Protein AF-A0A960ST68-F1 (afdb_monomer)

Mean predicted aligned error: 5.62 Å

Nearest PDB structures (foldseek):
  6mvf-assembly2_E  TM=5.826E-01  e=2.169E-02  Faecalibacterium prausnitzii L2-6
  8uwq-assembly1_A  TM=5.273E-01  e=1.172E-02  Bacteroides thetaiotaomicron VPI-5482
  6fv3-assembly2_C  TM=5.370E-01  e=1.144E-01  Mycolicibacterium smegmatis MC2 155
  6fv3-assembly2_D  TM=4.236E-01  e=5.136E-02  Mycolicibacterium smegmatis MC2 155
  3l23-assembly1_A  TM=4.358E-01  e=8.405E-02  Parabacteroides distasonis ATCC 8503

Structure (mmCIF, N/CA/C/O backbone):
data_AF-A0A960ST68-F1
#
_entry.id   AF-A0A960ST68-F1
#
loop_
_atom_site.group_PDB
_atom_site.id
_atom_site.type_symbol
_atom_site.label_atom_id
_atom_site.label_alt_id
_atom_site.label_comp_id
_atom_site.label_asym_id
_atom_site.label_entity_id
_atom_site.label_seq_id
_atom_site.pdbx_PDB_ins_code
_atom_site.Cartn_x
_atom_site.Cartn_y
_atom_site.Cartn_z
_atom_site.occupancy
_atom_site.B_iso_or_equiv
_atom_site.auth_seq_id
_atom_site.auth_comp_id
_atom_site.auth_asym_id
_atom_site.auth_atom_id
_atom_site.pdbx_PDB_model_num
ATOM 1 N N . MET A 1 1 ? -12.499 -8.554 -9.306 1.00 77.25 1 MET A N 1
ATOM 2 C CA . MET A 1 1 ? -11.168 -8.596 -8.672 1.00 77.25 1 MET A CA 1
ATOM 3 C C . MET A 1 1 ? -11.254 -8.714 -7.150 1.00 77.25 1 MET A C 1
ATOM 5 O O . MET A 1 1 ? -10.975 -9.797 -6.669 1.00 77.25 1 MET A O 1
ATOM 9 N N . ILE A 1 2 ? -11.708 -7.697 -6.405 1.00 86.88 2 ILE A N 1
ATOM 10 C CA . ILE A 1 2 ? -11.734 -7.704 -4.919 1.00 86.88 2 ILE A CA 1
ATOM 11 C C . ILE A 1 2 ? -12.332 -8.988 -4.317 1.00 86.88 2 ILE A C 1
ATOM 13 O O . ILE A 1 2 ? -11.728 -9.600 -3.443 1.00 86.88 2 ILE A O 1
ATOM 17 N N . GLU A 1 3 ? -13.487 -9.442 -4.815 1.00 89.31 3 GLU A N 1
ATOM 18 C CA . GLU A 1 3 ? -14.136 -10.677 -4.340 1.00 89.31 3 GLU A CA 1
ATOM 19 C C . GLU A 1 3 ? -13.355 -11.953 -4.678 1.00 89.31 3 GLU A C 1
ATOM 21 O O . GLU A 1 3 ? -13.483 -12.960 -3.988 1.00 89.31 3 GLU A O 1
ATOM 26 N N . ALA A 1 4 ? -12.586 -11.940 -5.765 1.00 85.69 4 ALA A N 1
ATOM 27 C CA . ALA A 1 4 ? -11.746 -13.063 -6.151 1.00 85.69 4 ALA A CA 1
ATOM 28 C C . ALA A 1 4 ? -10.468 -13.103 -5.302 1.00 85.69 4 ALA A C 1
ATOM 30 O O . ALA A 1 4 ? -10.155 -14.166 -4.783 1.00 85.69 4 ALA A O 1
ATOM 31 N N . CYS A 1 5 ? -9.840 -11.950 -5.034 1.00 86.25 5 CYS A N 1
ATOM 32 C CA . CYS A 1 5 ? -8.793 -11.828 -4.014 1.00 86.25 5 CYS A CA 1
ATOM 33 C C . CYS A 1 5 ? -9.300 -12.331 -2.659 1.00 86.25 5 CYS A C 1
ATOM 35 O O . CYS A 1 5 ? -8.642 -13.130 -2.005 1.00 86.25 5 CYS A O 1
ATOM 37 N N . ASP A 1 6 ? -10.524 -11.956 -2.275 1.00 88.94 6 ASP A N 1
ATOM 38 C CA . ASP A 1 6 ? -11.121 -12.436 -1.033 1.00 88.94 6 ASP A CA 1
ATOM 39 C C . ASP A 1 6 ? -11.226 -13.964 -1.013 1.00 88.94 6 ASP A C 1
ATOM 41 O O . ASP A 1 6 ? -10.806 -14.569 -0.036 1.00 88.94 6 ASP A O 1
ATOM 45 N N . ARG A 1 7 ? -11.708 -14.599 -2.095 1.00 86.25 7 ARG A N 1
ATOM 46 C CA . ARG A 1 7 ? -11.742 -16.070 -2.255 1.00 86.25 7 ARG A CA 1
ATOM 47 C C . ARG A 1 7 ? -10.354 -16.727 -2.338 1.00 86.25 7 ARG A C 1
ATOM 49 O O . ARG A 1 7 ? -10.240 -17.923 -2.092 1.00 86.25 7 ARG A O 1
ATOM 56 N N . ALA A 1 8 ? -9.311 -15.977 -2.670 1.00 82.44 8 ALA A N 1
ATOM 57 C CA . ALA A 1 8 ? -7.929 -16.450 -2.624 1.00 82.44 8 ALA A CA 1
ATOM 58 C C . ALA A 1 8 ? -7.292 -16.266 -1.232 1.00 82.44 8 ALA A C 1
ATOM 60 O O . ALA A 1 8 ? -6.236 -16.818 -0.958 1.00 82.44 8 ALA A O 1
ATOM 61 N N . GLY A 1 9 ? -7.949 -15.544 -0.313 1.00 84.06 9 GLY A N 1
ATOM 62 C CA . GLY A 1 9 ? -7.356 -15.185 0.978 1.00 84.06 9 GLY A CA 1
ATOM 63 C C . GLY A 1 9 ? -6.442 -13.955 0.914 1.00 84.06 9 GLY A C 1
ATOM 64 O O . GLY A 1 9 ? -5.732 -13.681 1.880 1.00 84.06 9 GLY A O 1
ATOM 65 N N . ALA A 1 10 ? -6.511 -13.186 -0.172 1.00 86.44 10 ALA A N 1
ATOM 66 C CA . ALA A 1 10 ? -5.717 -11.992 -0.410 1.00 86.44 10 ALA A CA 1
ATOM 67 C C . ALA A 1 10 ? -6.423 -10.705 0.050 1.00 86.44 10 ALA A C 1
ATOM 69 O O . ALA A 1 10 ? -7.627 -10.487 -0.159 1.00 86.44 10 ALA A O 1
ATOM 70 N N . VAL A 1 11 ? -5.631 -9.818 0.652 1.00 90.69 11 VAL A N 1
ATOM 71 C CA . VAL A 1 11 ? -6.035 -8.469 1.062 1.00 90.69 11 VAL A CA 1
ATOM 72 C C . VAL A 1 11 ? -5.664 -7.483 -0.040 1.00 90.69 11 VAL A C 1
ATOM 74 O O . VAL A 1 11 ? -4.567 -7.540 -0.586 1.00 90.69 11 VAL A O 1
ATOM 77 N N . VAL A 1 12 ? -6.571 -6.560 -0.345 1.00 91.94 12 VAL A N 1
ATOM 78 C CA . VAL A 1 12 ? -6.395 -5.519 -1.357 1.00 91.94 12 VAL A CA 1
ATOM 79 C C . VAL A 1 12 ? -6.076 -4.193 -0.673 1.00 91.94 12 VAL A C 1
ATOM 81 O O . VAL A 1 12 ? -6.851 -3.717 0.159 1.00 91.94 12 VAL A O 1
ATOM 84 N N . ILE A 1 13 ? -4.955 -3.580 -1.051 1.00 94.56 13 ILE A N 1
ATOM 85 C CA . ILE A 1 13 ? -4.709 -2.155 -0.812 1.00 94.56 13 ILE A CA 1
ATOM 86 C C . ILE A 1 13 ? -5.401 -1.409 -1.953 1.00 94.56 13 ILE A C 1
ATOM 88 O O . ILE A 1 13 ? -4.979 -1.503 -3.103 1.00 94.56 13 ILE A O 1
ATOM 92 N N . LEU A 1 14 ? -6.517 -0.747 -1.658 1.00 94.19 14 LEU A N 1
ATOM 93 C CA . LEU A 1 14 ? -7.290 -0.012 -2.656 1.00 94.19 14 LEU A CA 1
ATOM 94 C C . LEU A 1 14 ? -6.824 1.447 -2.686 1.00 94.19 14 LEU A C 1
ATOM 96 O O . LEU A 1 14 ? -7.084 2.176 -1.732 1.00 94.19 14 LEU A O 1
ATOM 100 N N . GLY A 1 15 ? -6.172 1.869 -3.769 1.00 93.44 15 GLY A N 1
ATOM 101 C CA . GLY A 1 15 ? -5.820 3.272 -4.007 1.00 93.44 15 GLY A CA 1
ATOM 102 C C . GLY A 1 15 ? -7.020 4.090 -4.490 1.00 93.44 15 GLY A C 1
ATOM 103 O O . GLY A 1 15 ? -7.739 3.659 -5.392 1.00 93.44 15 GLY A O 1
ATOM 104 N N . CYS A 1 16 ? -7.251 5.265 -3.898 1.00 93.19 16 CYS A N 1
ATOM 105 C CA . CYS A 1 16 ? -8.348 6.159 -4.286 1.00 93.19 16 CYS A CA 1
ATOM 106 C C . CYS A 1 16 ? -7.924 7.224 -5.311 1.00 93.19 16 CYS A C 1
ATOM 108 O O . CYS A 1 16 ? -8.700 7.534 -6.214 1.00 93.19 16 CYS A O 1
ATOM 110 N N . PHE A 1 17 ? -6.717 7.786 -5.186 1.00 93.19 17 PHE A N 1
ATOM 111 C CA . PHE A 1 17 ? -6.212 8.831 -6.083 1.00 93.19 17 PHE A CA 1
ATOM 112 C C . PHE A 1 17 ? -4.816 8.523 -6.623 1.00 93.19 17 PHE A C 1
ATOM 114 O O . PHE A 1 17 ? -3.938 8.036 -5.907 1.00 93.19 17 PHE A O 1
ATOM 121 N N . TYR A 1 18 ? -4.608 8.887 -7.889 1.00 92.19 18 TYR A N 1
ATOM 122 C CA . TYR A 1 18 ? -3.355 8.720 -8.617 1.00 92.19 18 TYR A CA 1
ATOM 123 C C . TYR A 1 18 ? -3.079 9.958 -9.486 1.00 92.19 18 TYR A C 1
ATOM 125 O O . TYR A 1 18 ? -4.006 10.502 -10.083 1.00 92.19 18 TYR A O 1
ATOM 133 N N . GLN A 1 19 ? -1.809 10.359 -9.614 1.00 84.56 19 GLN A N 1
ATOM 134 C CA . GLN A 1 19 ? -1.319 11.580 -10.298 1.00 84.56 19 GLN A CA 1
ATOM 135 C C . GLN A 1 19 ? -1.655 11.721 -11.800 1.00 84.56 19 GLN A C 1
ATOM 137 O O . GLN A 1 19 ? -1.215 12.655 -12.454 1.00 84.56 19 GLN A O 1
ATOM 142 N N . ARG A 1 20 ? -2.390 10.776 -12.387 1.00 83.75 20 ARG A N 1
ATOM 143 C CA . ARG A 1 20 ? -2.863 10.816 -13.788 1.00 83.75 20 ARG A CA 1
ATOM 144 C C . ARG A 1 20 ? -4.381 10.726 -13.906 1.00 83.75 20 ARG A C 1
ATOM 146 O O . ARG A 1 20 ? -4.918 10.578 -15.000 1.00 83.75 20 ARG A O 1
ATOM 153 N N . GLN A 1 21 ? -5.055 10.701 -12.765 1.00 81.06 21 GLN A N 1
ATOM 154 C CA . GLN A 1 21 ? -6.490 10.503 -12.662 1.00 81.06 21 GLN A CA 1
ATOM 155 C C . GLN A 1 21 ? -7.150 11.626 -11.871 1.00 81.06 21 GLN A C 1
ATOM 157 O O . GLN A 1 21 ? -8.345 11.844 -12.038 1.00 81.06 21 GLN A O 1
ATOM 162 N N . ASP A 1 22 ? -6.412 12.376 -11.050 1.00 85.94 22 ASP A N 1
ATOM 163 C CA . ASP A 1 22 ? -6.982 13.495 -10.304 1.00 85.94 22 ASP A CA 1
ATOM 164 C C . ASP A 1 22 ? -7.466 14.628 -11.226 1.00 85.94 22 ASP A C 1
ATOM 166 O O . ASP A 1 22 ? -8.401 15.344 -10.873 1.00 85.94 22 ASP A O 1
ATOM 170 N N . GLN A 1 23 ? -6.931 14.722 -12.447 1.00 86.62 23 GLN A N 1
ATOM 171 C CA . GLN A 1 23 ? -7.311 15.704 -13.469 1.00 86.62 23 GLN A CA 1
ATOM 172 C C . GLN A 1 23 ? -8.767 15.576 -13.941 1.00 86.62 23 GLN A C 1
ATOM 174 O O . GLN A 1 23 ? -9.329 16.525 -14.488 1.00 86.62 23 GLN A O 1
ATOM 179 N N . VAL A 1 24 ? -9.411 14.422 -13.729 1.00 84.25 24 VAL A N 1
ATOM 180 C CA . VAL A 1 24 ? -10.847 14.262 -14.025 1.00 84.25 24 VAL A CA 1
ATOM 181 C C . VAL A 1 24 ? -11.731 14.923 -12.962 1.00 84.25 24 VAL A C 1
ATOM 183 O O . VAL A 1 24 ? -12.915 15.170 -13.202 1.00 84.25 24 VAL A O 1
ATOM 186 N N . LEU A 1 25 ? -11.174 15.210 -11.781 1.00 85.06 25 LEU A N 1
ATOM 187 C CA . LEU A 1 25 ? -11.872 15.840 -10.668 1.00 85.06 25 LEU A CA 1
ATOM 188 C C . LEU A 1 25 ? -11.766 17.357 -10.798 1.00 85.06 25 LEU A C 1
ATOM 190 O O . LEU A 1 25 ? -10.687 17.916 -10.966 1.00 85.06 25 LEU A O 1
ATOM 194 N N . ARG A 1 26 ? -12.911 18.033 -10.696 1.00 89.12 26 ARG A N 1
ATOM 195 C CA . ARG A 1 26 ? -13.016 19.477 -10.945 1.00 89.12 26 ARG A CA 1
ATOM 196 C C . ARG A 1 26 ? -12.238 20.326 -9.943 1.00 89.12 26 ARG A C 1
ATOM 198 O O . ARG A 1 26 ? -11.617 21.309 -10.327 1.00 89.12 26 ARG A O 1
ATOM 205 N N . ASP A 1 27 ? -12.365 20.002 -8.664 1.00 90.44 27 ASP A N 1
ATOM 206 C CA . ASP A 1 27 ? -11.890 20.814 -7.547 1.00 90.44 27 ASP A CA 1
ATOM 207 C C . ASP A 1 27 ? -11.755 19.958 -6.278 1.00 90.44 27 ASP A C 1
ATOM 209 O O . ASP A 1 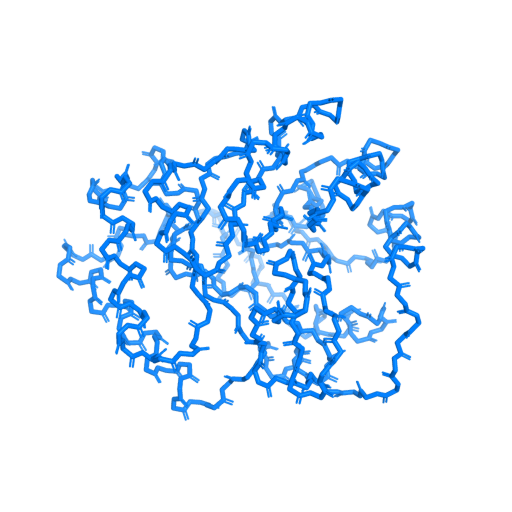27 ? -12.091 18.769 -6.254 1.00 90.44 27 ASP A O 1
ATOM 213 N N . GLU A 1 28 ? -11.289 20.566 -5.190 1.00 94.69 28 GLU A N 1
ATOM 214 C CA . GLU A 1 28 ? -11.098 19.856 -3.928 1.00 94.69 28 GLU A CA 1
ATOM 215 C C . GLU A 1 28 ? -12.408 19.352 -3.290 1.00 94.69 28 GLU A C 1
ATOM 217 O O . GLU A 1 28 ? -12.379 18.442 -2.457 1.00 94.69 28 GLU A O 1
ATOM 222 N N . ALA A 1 29 ? -13.566 19.938 -3.622 1.00 93.88 29 ALA A N 1
ATOM 223 C CA . ALA A 1 29 ? -14.849 19.426 -3.146 1.00 93.88 29 ALA A CA 1
ATOM 224 C C . ALA A 1 29 ? -15.193 18.117 -3.870 1.00 93.88 29 ALA A C 1
ATOM 226 O O . ALA A 1 29 ? -15.647 17.166 -3.231 1.00 93.88 29 ALA A O 1
ATOM 227 N N . ALA A 1 30 ? -14.894 18.031 -5.171 1.00 90.69 30 ALA A N 1
ATOM 228 C CA . ALA A 1 30 ? -14.992 16.792 -5.936 1.00 90.69 30 ALA A CA 1
ATOM 229 C C . ALA A 1 30 ? -14.039 15.707 -5.404 1.00 90.69 30 ALA A C 1
ATOM 231 O O . ALA A 1 30 ? -14.456 14.557 -5.294 1.00 90.69 30 ALA A O 1
ATOM 232 N N . VAL A 1 31 ? -12.812 16.061 -4.999 1.00 93.62 31 VAL A N 1
ATOM 233 C CA . VAL A 1 31 ? -11.866 15.131 -4.344 1.00 93.62 31 VAL A CA 1
ATOM 234 C C . VAL A 1 31 ? -12.460 14.548 -3.059 1.00 93.62 31 VAL A C 1
ATOM 236 O O . VAL A 1 31 ? -12.531 13.331 -2.899 1.00 93.62 31 VAL A O 1
ATOM 239 N N . ARG A 1 32 ? -12.959 15.396 -2.152 1.00 97.06 32 ARG A N 1
ATOM 240 C CA . ARG A 1 32 ? -13.582 14.936 -0.897 1.00 97.06 32 ARG A CA 1
ATOM 241 C C . ARG A 1 32 ? -14.802 14.052 -1.155 1.00 97.06 32 ARG A C 1
ATOM 243 O O . ARG A 1 32 ? -14.937 13.000 -0.534 1.00 97.06 32 ARG A O 1
ATOM 250 N N . ALA A 1 33 ? -15.667 14.453 -2.088 1.00 92.00 33 ALA A N 1
ATOM 251 C CA . ALA A 1 33 ? -16.851 13.682 -2.457 1.00 92.00 33 ALA A CA 1
ATOM 252 C C . ALA A 1 33 ? -16.487 12.322 -3.074 1.00 92.00 33 ALA A C 1
ATOM 254 O O . ALA A 1 33 ? -17.113 11.319 -2.739 1.00 92.00 33 ALA A O 1
ATOM 255 N N . ALA A 1 34 ? -15.462 12.268 -3.930 1.00 92.00 34 ALA A N 1
ATOM 256 C CA . ALA A 1 34 ? -14.971 11.023 -4.512 1.00 92.00 34 ALA A CA 1
ATOM 257 C C . ALA A 1 34 ? -14.487 10.054 -3.425 1.00 92.00 34 ALA A C 1
ATOM 259 O O . ALA A 1 34 ? -14.914 8.903 -3.415 1.00 92.00 34 ALA A O 1
ATOM 260 N N . LEU A 1 35 ? -13.692 10.531 -2.461 1.00 96.06 35 LEU A N 1
ATOM 261 C CA . LEU A 1 35 ? -13.229 9.705 -1.344 1.00 96.06 35 LEU A CA 1
ATOM 262 C C . LEU A 1 35 ? -14.395 9.159 -0.507 1.00 96.06 35 LEU A C 1
ATOM 264 O O . LEU A 1 35 ? -14.446 7.963 -0.226 1.00 96.06 35 LEU A O 1
ATOM 268 N N . VAL A 1 36 ? -15.352 10.016 -0.137 1.00 96.62 36 VAL A N 1
ATOM 269 C CA . VAL A 1 36 ? -16.540 9.615 0.639 1.00 96.62 36 VAL A CA 1
ATOM 270 C C . VAL A 1 36 ? -17.367 8.574 -0.117 1.00 96.62 36 VAL A C 1
ATOM 272 O O . VAL A 1 36 ? -17.755 7.560 0.463 1.00 96.62 36 VAL A O 1
ATOM 275 N N . ASN A 1 37 ? -17.581 8.766 -1.420 1.00 91.75 37 ASN A N 1
ATOM 276 C CA . ASN A 1 37 ? -18.305 7.809 -2.255 1.00 91.75 37 ASN A CA 1
ATOM 277 C C . ASN A 1 37 ? -17.565 6.469 -2.372 1.00 91.75 37 ASN A C 1
ATOM 279 O O . ASN A 1 37 ? -18.204 5.423 -2.290 1.00 91.75 37 ASN A O 1
ATOM 283 N N . THR A 1 38 ? -16.235 6.477 -2.501 1.00 95.00 38 THR A N 1
ATOM 284 C CA . THR A 1 38 ? -15.417 5.254 -2.480 1.00 95.00 38 THR A CA 1
ATOM 285 C C . THR A 1 38 ? -15.586 4.506 -1.157 1.00 95.00 38 THR A C 1
ATOM 287 O O . THR A 1 38 ? -15.807 3.296 -1.155 1.00 95.00 38 THR A O 1
ATOM 290 N N . VAL A 1 39 ? -15.549 5.214 -0.024 1.00 96.62 39 VAL A N 1
ATOM 291 C CA . VAL A 1 39 ? -15.731 4.612 1.306 1.00 96.62 39 VAL A CA 1
ATOM 292 C C . VAL A 1 39 ? -17.143 4.041 1.485 1.00 96.62 39 VAL A C 1
ATOM 294 O O . VAL A 1 39 ? -17.289 2.915 1.969 1.00 96.62 39 VAL A O 1
ATOM 297 N N . HIS A 1 40 ? -18.184 4.758 1.053 1.00 95.56 40 HIS A N 1
ATOM 298 C CA . HIS A 1 40 ? -19.552 4.235 1.059 1.00 95.56 40 HIS A CA 1
ATOM 299 C C . HIS A 1 40 ? -19.693 3.003 0.171 1.00 95.56 40 HIS A C 1
ATOM 301 O O . HIS A 1 40 ? -20.264 2.009 0.610 1.00 95.56 40 HIS A O 1
ATOM 307 N N . TRP A 1 41 ? -19.103 3.013 -1.022 1.00 95.81 41 TRP A N 1
ATOM 308 C CA . TRP A 1 41 ? -19.119 1.861 -1.915 1.00 95.81 41 TRP A CA 1
ATOM 309 C C . TRP A 1 41 ? -18.455 0.629 -1.285 1.00 95.81 41 TRP A C 1
ATOM 311 O O . TRP A 1 41 ? -19.023 -0.461 -1.349 1.00 95.81 41 TRP A O 1
ATOM 321 N N . ILE A 1 42 ? -17.307 0.782 -0.609 1.00 94.81 42 ILE A N 1
ATOM 322 C CA . ILE A 1 42 ? -16.667 -0.315 0.143 1.00 94.81 42 ILE A CA 1
ATOM 323 C C . ILE A 1 42 ? -17.650 -0.916 1.159 1.00 94.81 42 ILE A C 1
ATOM 325 O O . ILE A 1 42 ? -17.791 -2.141 1.240 1.00 94.81 42 ILE A O 1
ATOM 329 N N . HIS A 1 43 ? -18.345 -0.056 1.912 1.00 95.12 43 HIS A N 1
ATOM 330 C CA . HIS A 1 43 ? -19.317 -0.468 2.921 1.00 95.12 43 HIS A CA 1
ATOM 331 C C . HIS A 1 43 ? -20.545 -1.162 2.316 1.00 95.12 43 HIS A C 1
ATOM 333 O O . HIS A 1 43 ? -20.883 -2.273 2.722 1.00 95.12 43 HIS A O 1
ATOM 339 N N . GLU A 1 44 ? -21.190 -0.538 1.330 1.00 95.00 44 GLU A N 1
ATOM 340 C CA . GLU A 1 44 ? -22.409 -1.027 0.676 1.00 95.00 44 GLU A CA 1
ATOM 341 C C . GLU A 1 44 ? -22.191 -2.370 -0.023 1.00 95.00 44 GLU A C 1
ATOM 343 O O . GLU A 1 44 ? -23.065 -3.237 -0.017 1.00 95.00 44 GLU A O 1
ATOM 348 N N . ARG A 1 45 ? -21.001 -2.572 -0.599 1.00 94.50 45 ARG A N 1
ATOM 349 C CA . ARG A 1 45 ? -20.607 -3.846 -1.211 1.00 94.50 45 ARG A CA 1
ATOM 350 C C . ARG A 1 45 ? -20.192 -4.903 -0.190 1.00 94.50 45 ARG A C 1
ATOM 352 O O . ARG A 1 45 ? -20.044 -6.067 -0.557 1.00 94.50 45 ARG A O 1
ATOM 359 N N . GLY A 1 46 ? -20.023 -4.524 1.077 1.00 94.12 46 GLY A N 1
ATOM 360 C CA . GLY A 1 46 ? -19.663 -5.428 2.164 1.00 94.12 46 GLY A CA 1
ATOM 361 C C . GLY A 1 46 ? -18.250 -5.999 2.041 1.00 94.12 46 GLY A C 1
ATOM 362 O O . GLY A 1 46 ? -17.999 -7.104 2.531 1.00 94.12 46 GLY A O 1
ATOM 363 N N . PHE A 1 47 ? -17.331 -5.289 1.379 1.00 94.25 47 PHE A N 1
ATOM 364 C CA . PHE A 1 47 ? -15.958 -5.762 1.227 1.00 94.25 47 PHE A CA 1
ATOM 365 C C . PHE A 1 47 ? -15.238 -5.758 2.572 1.00 94.25 47 PHE A C 1
ATOM 367 O O . PHE A 1 47 ? -15.218 -4.760 3.289 1.00 94.25 47 PHE A O 1
ATOM 374 N N . ARG A 1 48 ? -14.639 -6.902 2.920 1.00 93.00 48 ARG A N 1
ATOM 375 C CA . ARG A 1 48 ? -13.938 -7.090 4.200 1.00 93.00 48 ARG A CA 1
ATOM 376 C C . ARG A 1 48 ? -12.445 -7.363 4.040 1.00 93.00 48 ARG A C 1
ATOM 378 O O . ARG A 1 48 ? -11.743 -7.431 5.036 1.00 93.00 48 ARG A O 1
ATOM 385 N N . ASN A 1 49 ? -11.949 -7.491 2.817 1.00 94.25 49 ASN A N 1
ATOM 386 C CA . ASN A 1 49 ? -10.542 -7.739 2.511 1.00 94.25 49 ASN A CA 1
ATOM 387 C C . ASN A 1 49 ? -9.824 -6.486 1.990 1.00 94.25 49 ASN A C 1
ATOM 389 O O . ASN A 1 49 ? -8.902 -6.613 1.195 1.00 94.25 49 ASN A O 1
ATOM 393 N N . ILE A 1 50 ? -10.255 -5.289 2.396 1.00 94.69 50 ILE A N 1
ATOM 394 C CA . ILE A 1 50 ? -9.702 -4.018 1.914 1.00 94.69 50 ILE A CA 1
ATOM 395 C C . ILE A 1 50 ? -9.021 -3.259 3.050 1.00 94.69 50 ILE A C 1
ATOM 397 O O . ILE A 1 50 ? -9.558 -3.160 4.154 1.00 94.69 50 ILE A O 1
ATOM 401 N N . VAL A 1 51 ? -7.877 -2.660 2.729 1.00 96.81 51 VAL A N 1
ATOM 402 C CA . VAL A 1 51 ? -7.353 -1.466 3.401 1.00 96.81 51 VAL A CA 1
ATOM 403 C C . VAL A 1 51 ? -7.278 -0.333 2.373 1.00 96.81 51 VAL A C 1
ATOM 405 O O . VAL A 1 51 ? -7.052 -0.589 1.191 1.00 96.81 51 VAL A O 1
ATOM 408 N N . LEU A 1 52 ? -7.525 0.907 2.791 1.00 97.88 52 LEU A N 1
ATOM 409 C CA . LEU A 1 52 ? -7.637 2.050 1.883 1.00 97.88 52 LEU A CA 1
ATOM 410 C C . LEU A 1 52 ? -6.339 2.860 1.858 1.00 97.88 52 LEU A C 1
ATOM 412 O O . LEU A 1 52 ? -5.843 3.281 2.903 1.00 97.88 52 LEU A O 1
ATOM 416 N N . GLU A 1 53 ? -5.841 3.136 0.660 1.00 98.19 53 GLU A N 1
ATOM 417 C CA . GLU A 1 53 ? -4.836 4.159 0.400 1.00 98.19 53 GLU A CA 1
ATOM 418 C C . GLU A 1 53 ? -5.522 5.388 -0.212 1.00 98.19 53 GLU A C 1
ATOM 420 O O . GLU A 1 53 ? -6.182 5.300 -1.246 1.00 98.19 53 GLU A O 1
ATOM 425 N N . VAL A 1 54 ? -5.381 6.551 0.426 1.00 97.88 54 VAL A N 1
ATOM 426 C CA . VAL A 1 54 ? -5.986 7.800 -0.052 1.00 97.88 54 VAL A CA 1
ATOM 427 C C . VAL A 1 54 ? -5.336 8.231 -1.363 1.00 97.88 54 VAL A C 1
ATOM 429 O O . VAL A 1 54 ? -6.023 8.331 -2.374 1.00 97.88 54 VAL A O 1
ATOM 432 N N . SER A 1 55 ? -4.027 8.481 -1.361 1.00 96.94 55 SER A N 1
ATOM 433 C CA . SER A 1 55 ? -3.285 8.865 -2.564 1.00 96.94 55 SER A CA 1
ATOM 434 C C . SER A 1 55 ? -1.995 8.065 -2.664 1.00 96.94 55 SER A C 1
ATOM 436 O O . SER A 1 55 ? -1.231 8.002 -1.696 1.00 96.94 55 SER A O 1
ATOM 438 N N . ASN A 1 56 ? -1.745 7.504 -3.844 1.00 96.56 56 ASN A N 1
ATOM 439 C CA . ASN A 1 56 ? -0.454 6.915 -4.165 1.00 96.56 56 ASN A CA 1
ATOM 440 C C . ASN A 1 56 ? 0.579 8.023 -4.397 1.00 96.56 56 ASN A C 1
ATOM 442 O O . ASN A 1 56 ? 0.365 8.868 -5.269 1.00 96.56 56 ASN A O 1
ATOM 446 N N . GLU A 1 57 ? 1.688 7.998 -3.658 1.00 96.62 57 GLU A N 1
ATOM 447 C CA . GLU A 1 57 ? 2.779 8.978 -3.729 1.00 96.62 57 GLU A CA 1
ATOM 448 C C . GLU A 1 57 ? 2.264 10.425 -3.740 1.00 96.62 57 GLU A C 1
ATOM 450 O O . GLU A 1 57 ? 2.445 11.159 -4.710 1.00 96.62 57 GLU A O 1
ATOM 455 N N . TYR A 1 58 ? 1.574 10.835 -2.673 1.00 96.81 58 TYR A N 1
ATOM 456 C CA . TYR A 1 58 ? 0.810 12.090 -2.651 1.00 96.81 58 TYR A CA 1
ATOM 457 C C . TYR A 1 58 ? 1.624 13.336 -3.049 1.00 96.81 58 TYR A C 1
ATOM 459 O O . TYR A 1 58 ? 1.076 14.280 -3.611 1.00 96.81 58 TYR A O 1
ATOM 467 N N . ASP A 1 59 ? 2.929 13.357 -2.767 1.00 94.88 59 ASP A N 1
ATOM 468 C CA . ASP A 1 59 ? 3.853 14.449 -3.074 1.00 94.88 59 ASP A CA 1
ATOM 469 C C . ASP A 1 59 ? 4.435 14.393 -4.501 1.00 94.88 59 ASP A C 1
ATOM 471 O O . ASP A 1 59 ? 5.274 15.223 -4.867 1.00 94.88 59 ASP A O 1
ATOM 475 N N . HIS A 1 60 ? 3.962 13.466 -5.341 1.00 95.81 60 HIS A N 1
ATOM 476 C CA . HIS A 1 60 ? 4.360 13.347 -6.739 1.00 95.81 60 HIS A CA 1
ATOM 477 C C . HIS A 1 60 ? 3.963 14.593 -7.554 1.00 95.81 60 HIS A C 1
ATOM 479 O O . HIS A 1 60 ? 2.865 15.144 -7.446 1.00 95.81 60 HIS A O 1
ATOM 485 N N . GLY A 1 61 ? 4.868 15.039 -8.430 1.00 94.12 61 GLY A N 1
ATOM 486 C CA . GLY A 1 61 ? 4.722 16.292 -9.179 1.00 94.12 61 GLY A CA 1
ATOM 487 C C . GLY A 1 61 ? 3.586 16.325 -10.207 1.00 94.12 61 GLY A C 1
ATOM 488 O O . GLY A 1 61 ? 3.248 17.411 -10.664 1.00 94.12 61 GLY A O 1
ATOM 489 N N . GLY A 1 62 ? 3.016 15.170 -10.552 1.00 92.31 62 GLY A N 1
ATOM 490 C CA . GLY A 1 62 ? 1.962 15.050 -11.564 1.00 92.31 62 GLY A CA 1
ATOM 491 C C . GLY A 1 62 ? 0.528 15.236 -11.067 1.00 92.31 62 GLY A C 1
ATOM 492 O O . GLY A 1 62 ? -0.358 15.348 -11.899 1.00 92.31 62 GLY A O 1
ATOM 493 N N . PHE A 1 63 ? 0.290 15.310 -9.752 1.00 94.38 63 PHE A N 1
ATOM 494 C CA . PHE A 1 63 ? -1.016 15.742 -9.244 1.00 94.38 63 PHE A CA 1
ATOM 495 C C . PHE A 1 63 ? -1.256 17.223 -9.591 1.00 94.38 63 PHE A C 1
ATOM 497 O O . PHE A 1 63 ? -0.404 18.076 -9.302 1.00 94.38 63 PHE A O 1
ATOM 504 N N . ASP A 1 64 ? -2.435 17.532 -10.130 1.00 92.62 64 ASP A N 1
ATOM 505 C CA . ASP A 1 64 ? -2.887 18.895 -10.436 1.00 92.62 64 ASP A CA 1
ATOM 506 C C . ASP A 1 64 ? -3.447 19.577 -9.180 1.00 92.62 64 ASP A C 1
ATOM 508 O O . ASP A 1 64 ? -3.222 20.769 -8.935 1.00 92.62 64 ASP A O 1
ATOM 512 N N . HIS A 1 65 ? -4.145 18.814 -8.332 1.00 92.88 65 HIS A N 1
ATOM 513 C CA . HIS A 1 65 ? -4.737 19.338 -7.101 1.00 92.88 65 HIS A CA 1
ATOM 514 C C . HIS A 1 65 ? -3.663 19.571 -6.034 1.00 92.88 65 HIS A C 1
ATOM 516 O O . HIS A 1 65 ? -3.250 18.655 -5.323 1.00 92.88 65 HIS A O 1
ATOM 522 N N . ALA A 1 66 ? -3.247 20.830 -5.860 1.00 94.81 66 ALA A N 1
ATOM 523 C CA . ALA A 1 66 ? -2.233 21.224 -4.875 1.00 94.81 66 ALA A CA 1
ATOM 524 C C . ALA A 1 66 ? -2.544 20.736 -3.448 1.00 94.81 66 ALA A C 1
ATOM 526 O O . ALA A 1 66 ? -1.629 20.376 -2.711 1.00 94.81 66 ALA A O 1
ATOM 527 N N . PHE A 1 67 ? -3.826 20.675 -3.080 1.00 94.56 67 PHE A N 1
ATOM 528 C CA . PHE A 1 67 ? -4.296 20.141 -1.803 1.00 94.56 67 PHE A CA 1
ATOM 529 C C . PHE A 1 67 ? -3.832 18.697 -1.543 1.00 94.56 67 PHE A C 1
ATOM 531 O O . PHE A 1 67 ? -3.317 18.416 -0.457 1.00 94.56 67 PHE A O 1
ATOM 538 N N . LEU A 1 68 ? -3.928 17.811 -2.548 1.00 94.69 68 LEU A N 1
ATOM 539 C CA . LEU A 1 68 ? -3.490 16.410 -2.449 1.00 94.69 68 LEU A CA 1
ATOM 540 C C . LEU A 1 68 ? -1.985 16.299 -2.174 1.00 94.69 68 LEU A C 1
ATOM 542 O O . LEU A 1 68 ? -1.545 15.365 -1.514 1.00 94.69 68 LEU A O 1
ATOM 546 N N . LYS A 1 69 ? -1.196 17.291 -2.585 1.00 96.62 69 LYS A N 1
ATOM 547 C CA . LYS A 1 69 ? 0.269 17.276 -2.473 1.00 96.62 69 LYS A CA 1
ATOM 548 C C . LYS A 1 69 ? 0.810 17.705 -1.115 1.00 96.62 69 LYS A C 1
ATOM 550 O O . LYS A 1 69 ? 2.016 17.890 -0.955 1.00 96.62 69 LYS A O 1
ATOM 555 N N . THR A 1 70 ? -0.058 17.897 -0.128 1.00 97.75 70 THR A N 1
ATOM 556 C CA . THR A 1 70 ? 0.337 18.381 1.196 1.00 97.75 70 THR A CA 1
ATOM 557 C C . THR A 1 70 ? 0.037 17.358 2.279 1.00 97.75 70 THR A C 1
ATOM 559 O O . THR A 1 70 ? -0.996 16.691 2.256 1.00 97.75 70 THR A O 1
ATOM 562 N N . ALA A 1 71 ? 0.902 17.298 3.295 1.00 98.38 71 ALA A N 1
ATOM 563 C CA . ALA A 1 71 ? 0.649 16.466 4.469 1.00 98.38 71 ALA A CA 1
ATOM 564 C C . ALA A 1 71 ? -0.662 16.851 5.176 1.00 98.38 71 ALA A C 1
ATOM 566 O O . ALA A 1 71 ? -1.403 15.981 5.620 1.00 98.38 71 ALA A O 1
ATOM 567 N N . ALA A 1 72 ? -0.987 18.148 5.226 1.00 98.56 72 ALA A N 1
ATOM 568 C CA . ALA A 1 72 ? -2.235 18.633 5.809 1.00 98.56 72 ALA A CA 1
ATOM 569 C C . ALA A 1 72 ? -3.472 18.120 5.052 1.00 98.56 72 ALA A C 1
ATOM 571 O O . ALA A 1 72 ? -4.404 17.630 5.690 1.00 98.56 72 ALA A O 1
ATOM 572 N N . GLY A 1 73 ? -3.461 18.178 3.716 1.00 98.38 73 GLY A N 1
ATOM 573 C CA . GLY A 1 73 ? -4.562 17.669 2.899 1.00 98.38 73 GLY A CA 1
ATOM 574 C C . GLY A 1 73 ? -4.737 16.159 3.030 1.00 98.38 73 GLY A C 1
ATOM 575 O O . GLY A 1 73 ? -5.853 15.682 3.221 1.00 98.38 73 GLY A O 1
ATOM 576 N N . GLN A 1 74 ? -3.639 15.403 3.058 1.00 98.75 74 GLN A N 1
ATOM 577 C CA . GLN A 1 74 ? -3.707 13.962 3.303 1.00 98.75 74 GLN A CA 1
ATOM 578 C C . GLN A 1 74 ? -4.237 13.622 4.701 1.00 98.75 74 GLN A C 1
ATOM 580 O O . GLN A 1 74 ? -5.086 12.747 4.837 1.00 98.75 74 GLN A O 1
ATOM 585 N N . VAL A 1 75 ? -3.806 14.336 5.747 1.00 98.88 75 VAL A N 1
ATOM 586 C CA . VAL A 1 75 ? -4.340 14.157 7.110 1.00 98.88 75 VAL A CA 1
ATOM 587 C C . VAL A 1 75 ? -5.842 14.440 7.166 1.00 98.88 75 VAL A C 1
ATOM 589 O O . VAL A 1 75 ? -6.576 13.716 7.841 1.00 98.88 75 VAL A O 1
ATOM 592 N N . GLU A 1 76 ? -6.313 15.473 6.466 1.00 98.81 76 GLU A N 1
ATOM 593 C CA . GLU A 1 76 ? -7.741 15.780 6.364 1.00 98.81 76 GLU A CA 1
ATOM 594 C C . GLU A 1 76 ? -8.513 14.632 5.701 1.00 98.81 76 GLU A C 1
ATOM 596 O O . GLU A 1 76 ? -9.506 14.160 6.256 1.00 98.81 76 GLU A O 1
ATOM 601 N N . LEU A 1 77 ? -8.032 14.140 4.558 1.00 98.81 77 LEU A N 1
ATOM 602 C CA . LEU A 1 77 ? -8.676 13.061 3.810 1.00 98.81 77 LEU A CA 1
ATOM 603 C C . LEU A 1 77 ? -8.668 11.727 4.568 1.00 98.81 77 LEU A C 1
ATOM 605 O O . LEU A 1 77 ? -9.690 11.042 4.603 1.00 98.81 77 LEU A O 1
ATOM 609 N N . ILE A 1 78 ? -7.568 11.384 5.242 1.00 98.88 78 ILE A N 1
ATOM 610 C CA . ILE A 1 78 ? -7.491 10.201 6.113 1.00 98.88 78 ILE A CA 1
ATOM 611 C C . ILE A 1 78 ? -8.584 10.268 7.185 1.00 98.88 78 ILE A C 1
ATOM 613 O O . ILE A 1 78 ? -9.367 9.330 7.339 1.00 98.88 78 ILE A O 1
ATOM 617 N N . ARG A 1 79 ? -8.688 11.401 7.891 1.00 98.81 79 ARG A N 1
ATOM 618 C CA . ARG A 1 79 ? -9.700 11.591 8.942 1.00 98.81 79 ARG A CA 1
ATOM 619 C C . ARG A 1 79 ? -11.119 11.576 8.385 1.00 98.81 79 ARG A C 1
ATOM 621 O O . ARG A 1 79 ? -12.013 11.041 9.035 1.00 98.81 79 ARG A O 1
ATOM 628 N N . LEU A 1 80 ? -11.329 12.133 7.192 1.00 98.81 80 LEU A N 1
ATOM 629 C CA . LEU A 1 80 ? -12.618 12.097 6.507 1.00 98.81 80 LEU A CA 1
ATOM 630 C C . LEU A 1 80 ? -13.044 10.655 6.201 1.00 98.81 80 LEU A C 1
ATOM 632 O O . LEU A 1 80 ? -14.173 10.276 6.513 1.00 98.81 80 LEU A O 1
ATOM 636 N N . ALA A 1 81 ? -12.148 9.829 5.656 1.00 98.75 81 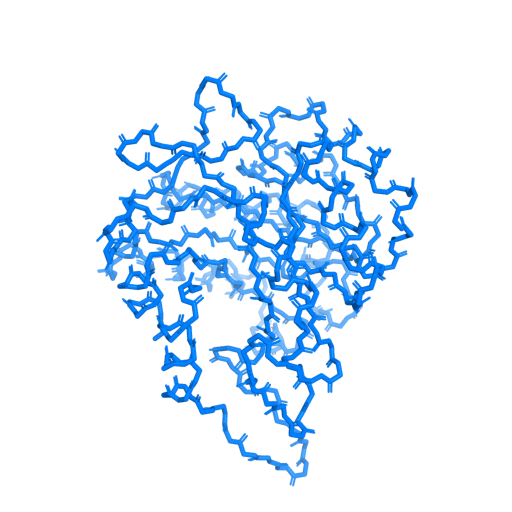ALA A N 1
ATOM 637 C CA . ALA A 1 81 ? -12.432 8.422 5.383 1.00 98.75 81 ALA A CA 1
ATOM 638 C C . ALA A 1 81 ? -12.720 7.631 6.674 1.00 98.75 81 ALA A C 1
ATOM 640 O O . ALA A 1 81 ? -13.722 6.919 6.744 1.00 98.75 81 ALA A O 1
ATOM 641 N N . GLN A 1 82 ? -11.907 7.824 7.720 1.00 98.62 82 GLN A N 1
ATOM 642 C CA . GLN A 1 82 ? -12.100 7.192 9.033 1.00 98.62 82 GLN A CA 1
ATOM 643 C C . GLN A 1 82 ? -13.440 7.575 9.683 1.00 98.62 82 GLN A C 1
ATOM 645 O O . GLN A 1 82 ? -14.107 6.728 10.273 1.00 98.62 82 GLN A O 1
ATOM 650 N N . ALA A 1 83 ? -13.852 8.842 9.571 1.00 98.69 83 ALA A N 1
ATOM 651 C CA . ALA A 1 83 ? -15.140 9.313 10.077 1.00 98.69 83 ALA A CA 1
ATOM 652 C C . ALA A 1 83 ? -16.325 8.771 9.261 1.00 98.69 83 ALA A C 1
ATOM 654 O O . ALA A 1 83 ? -17.390 8.522 9.822 1.00 98.69 83 ALA A O 1
ATOM 655 N N . THR A 1 84 ? -16.136 8.575 7.953 1.00 98.44 84 THR A N 1
ATOM 656 C CA . THR A 1 84 ? -17.170 8.059 7.043 1.00 98.44 84 THR A CA 1
ATOM 657 C C . THR A 1 84 ? -17.446 6.575 7.290 1.00 98.44 84 THR A C 1
ATOM 659 O O . THR A 1 84 ? -18.606 6.164 7.296 1.00 98.44 84 THR A O 1
ATOM 662 N N . LEU A 1 85 ? -16.405 5.770 7.540 1.00 97.75 85 LEU A N 1
ATOM 663 C CA . LEU A 1 85 ? -16.544 4.357 7.901 1.00 97.75 85 LEU A CA 1
ATOM 664 C C . LEU A 1 85 ? -15.595 3.970 9.046 1.00 97.75 85 LEU A C 1
ATOM 666 O O . LEU A 1 85 ? -14.479 3.501 8.798 1.00 97.75 85 LEU A O 1
ATOM 670 N N . PRO A 1 86 ? -16.040 4.103 10.310 1.00 96.44 86 PRO A N 1
ATOM 671 C CA . PRO A 1 86 ? -15.254 3.671 11.457 1.00 96.44 86 PRO A CA 1
ATOM 672 C C . PRO A 1 86 ? -14.879 2.188 11.364 1.00 96.44 86 PRO A C 1
ATOM 674 O O . PRO A 1 86 ? -15.738 1.322 11.199 1.00 96.44 86 PRO A O 1
ATOM 677 N N . GLY A 1 87 ? -13.586 1.894 11.500 1.00 93.75 87 GLY A N 1
ATOM 678 C CA . GLY A 1 87 ? -13.040 0.537 11.413 1.00 93.75 87 GLY A CA 1
ATOM 679 C C . GLY A 1 87 ? -12.466 0.160 10.044 1.00 93.75 87 GLY A C 1
ATOM 680 O O . GLY A 1 87 ? -11.800 -0.870 9.958 1.00 93.75 87 GLY A O 1
ATOM 681 N N . LEU A 1 88 ? -12.655 0.980 9.003 1.00 97.00 88 LEU A N 1
ATOM 682 C CA . LEU A 1 88 ? -11.845 0.888 7.787 1.00 97.00 88 LEU A CA 1
ATOM 683 C C . LEU A 1 88 ? -10.423 1.369 8.099 1.00 97.00 88 LEU A C 1
ATOM 685 O O . LEU A 1 88 ? -10.256 2.454 8.648 1.00 97.00 88 LEU A O 1
ATOM 689 N N . LEU A 1 89 ? -9.408 0.574 7.755 1.00 98.38 89 LEU A N 1
ATOM 690 C CA . LEU A 1 89 ? -8.008 0.970 7.919 1.00 98.38 89 LEU A CA 1
ATOM 691 C C . LEU A 1 89 ? -7.592 1.869 6.755 1.00 98.38 89 LEU A C 1
ATOM 693 O O . LEU A 1 89 ? -7.690 1.449 5.601 1.00 98.38 89 LEU A O 1
ATOM 697 N N . VAL A 1 90 ? -7.107 3.073 7.059 1.00 98.69 90 VAL A N 1
ATOM 698 C CA . VAL A 1 90 ? -6.780 4.101 6.064 1.00 98.69 90 VAL A CA 1
ATOM 699 C C . VAL A 1 90 ? -5.321 4.545 6.184 1.00 98.69 90 VAL A C 1
ATOM 701 O O . VAL A 1 90 ? -4.807 4.752 7.285 1.00 98.69 90 VAL A O 1
ATOM 704 N N . SER A 1 91 ? -4.649 4.729 5.050 1.00 98.56 91 SER A N 1
ATOM 705 C CA . SER A 1 91 ? -3.314 5.327 4.961 1.00 98.56 91 SER A CA 1
ATOM 706 C C . SER A 1 91 ? -3.141 6.131 3.670 1.00 98.56 91 SER A C 1
ATOM 708 O O . SER A 1 91 ? -4.081 6.294 2.899 1.00 98.56 91 SER A O 1
ATOM 710 N N . THR A 1 92 ? -1.940 6.651 3.440 1.00 98.38 92 THR A N 1
ATOM 711 C CA . THR A 1 92 ? -1.489 7.222 2.167 1.00 98.38 92 THR A CA 1
ATOM 712 C C . THR A 1 92 ? 0.013 6.974 2.040 1.00 98.38 92 THR A C 1
ATOM 714 O O . THR A 1 92 ? 0.708 6.982 3.060 1.00 98.38 92 THR A O 1
ATOM 717 N N . SER A 1 93 ? 0.522 6.774 0.826 1.00 98.12 93 SER A N 1
ATOM 718 C CA . SER A 1 93 ? 1.961 6.632 0.583 1.00 98.12 93 SER A CA 1
ATOM 719 C C . SER A 1 93 ? 2.595 7.950 0.137 1.00 98.12 93 SER A C 1
ATOM 721 O O . SER A 1 93 ? 1.963 8.783 -0.514 1.00 98.12 93 SER A O 1
ATOM 723 N N . GLY A 1 94 ? 3.864 8.140 0.497 1.00 96.38 94 GLY A N 1
ATOM 724 C CA . GLY A 1 94 ? 4.751 9.123 -0.132 1.00 96.38 94 GLY A CA 1
ATOM 725 C C . GLY A 1 94 ? 5.703 8.448 -1.123 1.00 96.38 94 GLY A C 1
ATOM 726 O O . GLY A 1 94 ? 5.699 7.227 -1.255 1.00 96.38 94 GLY A O 1
ATOM 727 N N . LEU A 1 95 ? 6.555 9.239 -1.777 1.00 95.75 95 LEU A N 1
ATOM 728 C CA . LEU A 1 95 ? 7.554 8.742 -2.737 1.00 95.75 95 LEU A CA 1
ATOM 729 C C . LEU A 1 95 ? 8.476 7.626 -2.185 1.00 95.75 95 LEU A C 1
ATOM 731 O O . LEU A 1 95 ? 8.698 7.496 -0.979 1.00 95.75 95 LEU A O 1
ATOM 735 N N . GLY A 1 96 ? 9.136 6.913 -3.108 1.00 95.75 96 GLY A N 1
ATOM 736 C CA . GLY A 1 96 ? 10.098 5.798 -2.939 1.00 95.75 96 GLY A CA 1
ATOM 737 C C . GLY A 1 96 ? 11.325 5.945 -2.020 1.00 95.75 96 GLY A C 1
ATOM 738 O O . GLY A 1 96 ? 12.308 5.226 -2.200 1.00 95.75 96 GLY A O 1
ATOM 739 N N . ASN A 1 97 ? 11.333 6.864 -1.054 1.00 96.94 97 ASN A N 1
ATOM 740 C CA . ASN A 1 97 ? 12.462 7.134 -0.157 1.00 96.94 97 ASN A CA 1
ATOM 741 C C . ASN A 1 97 ? 12.330 6.498 1.248 1.00 96.94 97 ASN A C 1
ATOM 743 O O . ASN A 1 97 ? 13.204 6.704 2.107 1.00 96.94 97 ASN A O 1
ATOM 747 N N . GLY A 1 98 ? 11.255 5.739 1.485 1.00 97.31 98 GLY A N 1
ATOM 748 C CA . GLY A 1 98 ? 11.043 4.987 2.718 1.00 97.31 98 GLY A CA 1
ATOM 749 C C . GLY A 1 98 ? 10.671 5.827 3.939 1.00 97.31 98 GLY A C 1
ATOM 750 O O . GLY A 1 98 ? 10.893 5.387 5.069 1.00 97.31 98 GLY A O 1
ATOM 751 N N . ARG A 1 99 ? 10.191 7.060 3.749 1.00 97.81 99 ARG A N 1
ATOM 752 C CA . ARG A 1 99 ? 9.808 7.975 4.835 1.00 97.81 99 ARG A CA 1
ATOM 753 C C . ARG A 1 99 ? 8.322 8.310 4.761 1.00 97.81 99 ARG A C 1
ATOM 755 O O . ARG A 1 99 ? 7.721 8.272 3.698 1.00 97.81 99 ARG A O 1
ATOM 762 N N . SER A 1 100 ? 7.774 8.708 5.904 1.00 98.00 100 SER A N 1
ATOM 763 C CA . SER A 1 100 ? 6.437 9.285 6.030 1.00 98.00 100 SER A CA 1
ATOM 764 C C . SER A 1 100 ? 6.535 10.592 6.805 1.00 98.00 100 SER A C 1
ATOM 766 O O . SER A 1 100 ? 7.299 10.679 7.774 1.00 98.00 100 SER A O 1
ATOM 768 N N . ASP A 1 101 ? 5.735 11.584 6.416 1.00 98.44 101 ASP A N 1
ATOM 769 C CA . ASP A 1 101 ? 5.502 12.766 7.243 1.00 98.44 101 ASP A CA 1
ATOM 770 C C . ASP A 1 101 ? 4.938 12.344 8.611 1.00 98.44 101 ASP A C 1
ATOM 772 O O . ASP A 1 101 ? 4.191 11.364 8.712 1.00 98.44 101 ASP A O 1
ATOM 776 N N . ALA A 1 102 ? 5.324 13.054 9.674 1.00 98.56 102 ALA A N 1
ATOM 777 C CA . ALA A 1 102 ? 4.929 12.695 11.031 1.00 98.56 102 ALA A CA 1
ATOM 778 C C . ALA A 1 102 ? 3.426 12.880 11.272 1.00 98.56 102 ALA A C 1
ATOM 780 O O . ALA A 1 102 ? 2.817 12.019 11.900 1.00 98.56 102 ALA A O 1
ATOM 781 N N . ALA A 1 103 ? 2.818 13.942 10.734 1.00 98.69 103 ALA A N 1
ATOM 782 C CA . ALA A 1 103 ? 1.390 14.194 10.896 1.00 98.69 103 ALA A CA 1
ATOM 783 C C . ALA A 1 103 ? 0.556 13.145 10.145 1.00 98.69 103 ALA A C 1
ATOM 785 O O . ALA A 1 103 ? -0.442 12.656 10.678 1.00 98.69 103 ALA A O 1
ATOM 786 N N . ILE A 1 104 ? 1.003 12.734 8.951 1.00 98.75 104 ILE A N 1
ATOM 787 C CA . ILE A 1 104 ? 0.400 11.607 8.219 1.00 98.75 104 ILE A CA 1
ATOM 788 C C . ILE A 1 104 ? 0.533 10.316 9.033 1.00 98.75 104 ILE A C 1
ATOM 790 O O . ILE A 1 104 ? -0.466 9.640 9.280 1.00 98.75 104 ILE A O 1
ATOM 794 N N . ALA A 1 105 ? 1.743 9.992 9.501 1.00 98.56 105 ALA A N 1
ATOM 795 C CA . ALA A 1 105 ? 1.994 8.774 10.269 1.00 98.56 105 ALA A CA 1
ATOM 796 C C . ALA A 1 105 ? 1.199 8.734 11.584 1.00 98.56 105 ALA A C 1
ATOM 798 O O . ALA A 1 105 ? 0.832 7.655 12.045 1.00 98.56 105 ALA A O 1
ATOM 799 N N . GLU A 1 106 ? 0.899 9.885 12.190 1.00 98.62 106 GLU A N 1
ATOM 800 C CA . GLU A 1 106 ? 0.036 10.018 13.368 1.00 98.62 106 GLU A CA 1
ATOM 801 C C . GLU A 1 106 ? -1.455 9.862 13.047 1.00 98.62 106 GLU A C 1
ATOM 803 O O . GLU A 1 106 ? -2.171 9.260 13.849 1.00 98.62 106 GLU A O 1
ATOM 808 N N . ALA A 1 107 ? -1.920 10.324 11.885 1.00 98.75 107 ALA A N 1
ATOM 809 C CA . ALA A 1 107 ? -3.323 10.233 11.479 1.00 98.75 107 ALA A CA 1
ATOM 810 C C . ALA A 1 107 ? -3.720 8.855 10.912 1.00 98.75 107 ALA A C 1
ATOM 812 O O . ALA A 1 107 ? -4.801 8.361 11.224 1.00 98.75 107 ALA A O 1
AT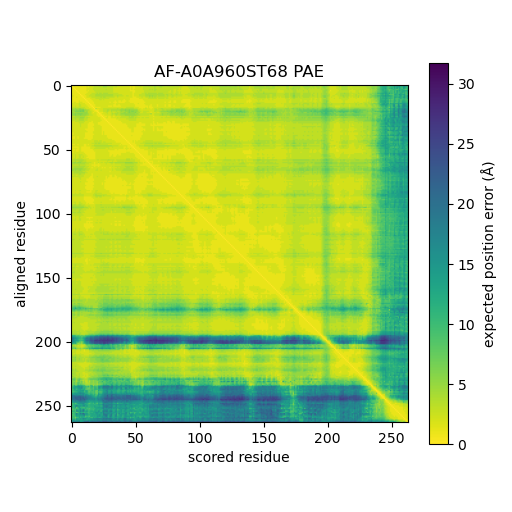OM 813 N N . ALA A 1 108 ? -2.857 8.226 10.111 1.00 98.62 108 ALA A N 1
ATOM 814 C CA . ALA A 1 108 ? -3.142 6.967 9.414 1.00 98.62 108 ALA A CA 1
ATOM 815 C C . ALA A 1 108 ? -3.295 5.764 10.362 1.00 98.62 108 ALA A C 1
ATOM 817 O O . ALA A 1 108 ? -2.676 5.725 11.421 1.00 98.62 108 ALA A O 1
ATOM 818 N N . A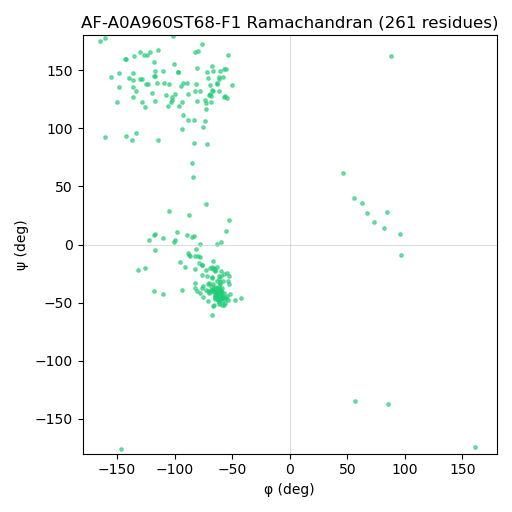SP A 1 109 ? -4.047 4.731 9.991 1.00 98.56 109 ASP A N 1
ATOM 819 C CA . ASP A 1 109 ? -4.174 3.505 10.797 1.00 98.56 109 ASP A CA 1
ATOM 820 C C . ASP A 1 109 ? -2.943 2.590 10.685 1.00 98.56 109 ASP A C 1
ATOM 822 O O . ASP A 1 109 ? -2.606 1.847 11.612 1.00 98.56 109 ASP A O 1
ATOM 826 N N . PHE A 1 110 ? -2.237 2.687 9.5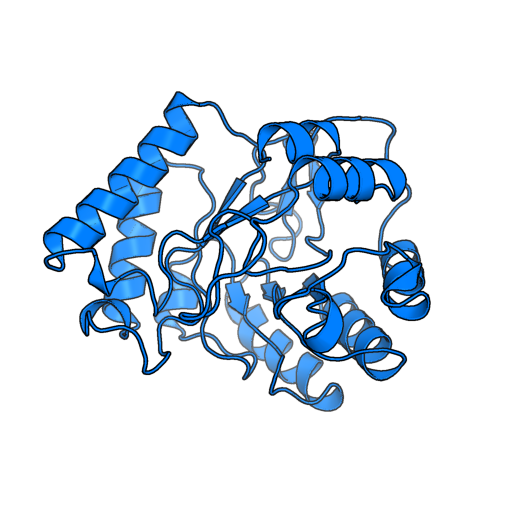61 1.00 98.62 110 PHE A N 1
ATOM 827 C CA . PHE A 1 110 ? -0.965 2.029 9.275 1.00 98.62 110 PHE A CA 1
ATOM 828 C C . PHE A 1 110 ? -0.066 2.970 8.472 1.00 98.62 110 PHE A C 1
ATOM 830 O O . PHE A 1 110 ? -0.542 3.924 7.862 1.00 98.62 110 PHE A O 1
ATOM 837 N N . ILE A 1 111 ? 1.239 2.728 8.484 1.00 98.69 111 ILE A N 1
ATOM 838 C CA . ILE A 1 111 ? 2.216 3.525 7.742 1.00 98.69 111 ILE A CA 1
ATOM 839 C C . ILE A 1 111 ? 2.490 2.827 6.416 1.00 98.69 111 ILE A C 1
ATOM 841 O O . ILE A 1 111 ? 2.972 1.694 6.415 1.00 98.69 111 ILE A O 1
ATOM 845 N N . LEU A 1 112 ? 2.198 3.516 5.316 1.00 98.44 112 LEU A N 1
ATOM 846 C CA . LEU A 1 112 ? 2.441 3.048 3.959 1.00 98.44 112 LEU A CA 1
ATOM 847 C C . LEU A 1 112 ? 3.617 3.826 3.355 1.00 98.44 112 LEU A C 1
ATOM 849 O O . LEU A 1 112 ? 3.663 5.053 3.441 1.00 98.44 112 LEU A O 1
ATOM 853 N N . ILE A 1 113 ? 4.606 3.117 2.816 1.00 98.31 113 ILE A N 1
ATOM 854 C CA . ILE A 1 113 ? 5.850 3.688 2.277 1.00 98.31 113 ILE A CA 1
ATOM 855 C C . ILE A 1 113 ? 6.292 2.927 1.032 1.00 98.31 113 ILE A C 1
ATOM 857 O O . ILE A 1 113 ? 5.945 1.766 0.872 1.00 98.31 113 ILE A O 1
ATOM 861 N N . HIS A 1 114 ? 7.132 3.535 0.200 1.00 98.25 114 HIS A N 1
ATOM 862 C CA . HIS A 1 114 ? 7.765 2.871 -0.942 1.00 98.25 114 HIS A CA 1
ATOM 863 C C . HIS A 1 114 ? 9.293 2.846 -0.774 1.00 98.25 114 HIS A C 1
ATOM 865 O O . HIS A 1 114 ? 9.878 3.769 -0.189 1.00 98.25 114 HIS A O 1
ATOM 871 N N . PHE A 1 115 ? 9.961 1.823 -1.313 1.00 98.19 115 PHE A N 1
ATOM 872 C CA . PHE A 1 115 ? 11.420 1.653 -1.240 1.00 98.19 115 PHE A CA 1
ATOM 873 C C . PHE A 1 115 ? 12.141 1.659 -2.595 1.00 98.19 115 PHE A C 1
ATOM 875 O O . PHE A 1 115 ? 13.358 1.464 -2.600 1.00 98.19 115 PHE A O 1
ATOM 882 N N . ASN A 1 116 ? 11.455 1.983 -3.699 1.00 96.75 116 ASN A N 1
ATOM 883 C CA . ASN A 1 116 ? 12.030 2.079 -5.055 1.00 96.75 116 ASN A CA 1
ATOM 884 C C . ASN A 1 116 ? 13.417 2.776 -5.087 1.00 96.75 116 ASN A C 1
ATOM 886 O O . ASN A 1 116 ? 14.383 2.276 -5.648 1.00 96.75 116 ASN A O 1
ATOM 890 N N . GLY A 1 117 ? 13.568 3.917 -4.401 1.00 97.00 117 GLY A N 1
ATOM 891 C CA . GLY A 1 117 ? 14.822 4.685 -4.330 1.00 97.00 117 GLY A CA 1
ATOM 892 C C . GLY A 1 117 ? 15.674 4.452 -3.075 1.00 97.00 117 GLY A C 1
ATOM 893 O O . GLY A 1 117 ? 16.595 5.225 -2.807 1.00 97.00 117 GLY A O 1
ATOM 894 N N . THR A 1 118 ? 15.353 3.449 -2.256 1.00 98.12 118 THR A N 1
ATOM 895 C CA . THR A 1 118 ? 16.003 3.197 -0.961 1.00 98.12 118 THR A CA 1
ATOM 896 C C . THR A 1 118 ? 16.936 1.986 -1.040 1.00 98.12 118 THR A C 1
ATOM 898 O O . THR A 1 118 ? 16.456 0.877 -1.279 1.00 98.12 118 THR A O 1
ATOM 901 N N . PRO A 1 119 ? 18.251 2.143 -0.788 1.00 98.25 119 PRO A N 1
ATOM 902 C CA . PRO A 1 119 ? 19.179 1.015 -0.735 1.00 98.25 119 PRO A CA 1
ATOM 903 C C . PRO A 1 119 ? 18.817 0.019 0.372 1.00 98.25 119 PRO A C 1
ATOM 905 O O . PRO A 1 119 ? 18.466 0.427 1.480 1.00 98.25 119 PRO A O 1
ATOM 908 N N . VAL A 1 120 ? 19.015 -1.281 0.125 1.00 98.69 120 VAL A N 1
ATOM 909 C CA . VAL A 1 120 ? 18.700 -2.355 1.093 1.00 98.69 120 VAL A CA 1
ATOM 910 C C . VAL A 1 120 ? 19.321 -2.109 2.472 1.00 98.69 120 VAL A C 1
ATOM 912 O O . VAL A 1 120 ? 18.655 -2.257 3.495 1.00 98.69 120 VAL A O 1
ATOM 915 N N . ARG A 1 121 ? 20.580 -1.653 2.515 1.00 98.50 121 ARG A N 1
ATOM 916 C CA . ARG A 1 121 ? 21.298 -1.350 3.768 1.00 98.50 121 ARG A CA 1
ATOM 917 C C . ARG A 1 121 ? 20.633 -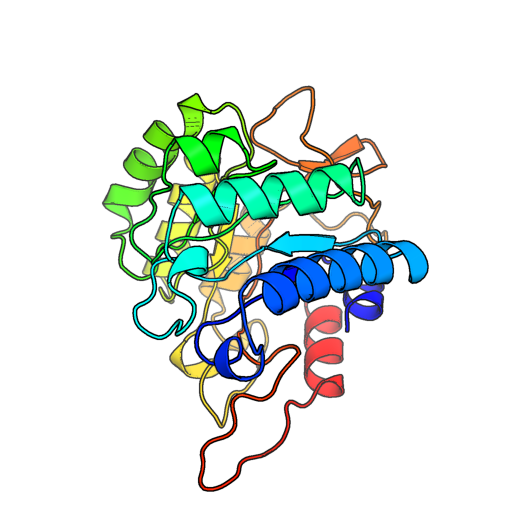0.268 4.633 1.00 98.50 121 ARG A C 1
ATOM 919 O O . ARG A 1 121 ? 20.874 -0.234 5.835 1.00 98.50 121 ARG A O 1
ATOM 926 N N . ASP A 1 122 ? 19.817 0.601 4.036 1.00 98.62 122 ASP A N 1
ATOM 927 C CA . ASP A 1 122 ? 19.183 1.732 4.717 1.00 98.62 122 ASP A CA 1
ATOM 928 C C . ASP A 1 122 ? 17.760 1.393 5.205 1.00 98.62 122 ASP A C 1
ATOM 930 O O . ASP A 1 122 ? 17.224 2.100 6.064 1.00 98.62 122 ASP A O 1
ATOM 934 N N . ILE A 1 123 ? 17.158 0.299 4.710 1.00 98.69 123 ILE A N 1
ATOM 935 C CA . ILE A 1 123 ? 15.805 -0.158 5.079 1.00 98.69 123 ILE A CA 1
ATOM 936 C C . ILE A 1 123 ? 15.640 -0.304 6.603 1.00 98.69 123 ILE A C 1
ATOM 938 O O . ILE A 1 123 ? 14.678 0.261 7.137 1.00 98.69 123 ILE A O 1
ATOM 942 N N . PRO A 1 124 ? 16.559 -0.958 7.351 1.00 98.69 124 PRO A N 1
ATOM 943 C CA . PRO A 1 124 ? 16.396 -1.104 8.798 1.00 98.69 124 PRO A CA 1
ATOM 944 C C . PRO A 1 124 ? 16.307 0.237 9.531 1.00 98.69 124 PRO A C 1
ATOM 946 O O . PRO A 1 124 ? 15.450 0.424 10.395 1.00 98.69 124 PRO A O 1
ATOM 949 N N . ALA A 1 125 ? 17.140 1.209 9.147 1.00 98.56 125 ALA A N 1
ATOM 950 C CA . ALA A 1 125 ? 17.143 2.535 9.756 1.00 98.56 125 ALA A CA 1
ATOM 951 C C . ALA A 1 125 ? 15.869 3.331 9.423 1.00 98.56 125 ALA A C 1
ATOM 953 O O . ALA A 1 125 ? 15.361 4.063 10.274 1.00 98.56 125 ALA A O 1
ATOM 954 N N . ARG A 1 126 ? 15.324 3.181 8.206 1.00 98.38 126 ARG A N 1
ATOM 955 C CA . ARG A 1 126 ? 14.037 3.785 7.820 1.00 98.38 126 ARG A CA 1
ATOM 956 C C . ARG A 1 126 ? 12.890 3.245 8.667 1.00 98.38 126 ARG A C 1
ATOM 958 O O . ARG A 1 126 ? 12.129 4.029 9.232 1.00 98.38 126 ARG A O 1
ATOM 965 N N . ILE A 1 127 ? 12.813 1.924 8.814 1.00 98.38 127 ILE A N 1
ATOM 966 C CA . ILE A 1 127 ? 11.770 1.268 9.607 1.00 98.38 127 ILE A CA 1
ATOM 967 C C . ILE A 1 127 ? 11.892 1.637 11.088 1.00 98.38 127 ILE A C 1
ATOM 969 O O . ILE A 1 127 ? 10.882 1.931 11.725 1.00 98.38 127 ILE A O 1
ATOM 973 N N . GLU A 1 128 ? 13.108 1.696 11.638 1.00 98.12 128 GLU A N 1
ATOM 974 C CA . GLU A 1 128 ? 13.322 2.041 13.047 1.00 98.12 128 GLU A CA 1
ATOM 975 C C . GLU A 1 128 ? 12.778 3.432 13.404 1.00 98.12 128 GLU A C 1
ATOM 977 O O . GLU A 1 128 ? 12.123 3.600 14.431 1.00 98.12 128 GLU A O 1
ATOM 982 N N . VAL A 1 129 ? 12.942 4.425 12.525 1.00 98.19 129 VAL A N 1
ATOM 983 C CA . VAL A 1 129 ? 12.359 5.763 12.734 1.00 98.19 129 VAL A CA 1
ATOM 984 C C . VAL A 1 129 ? 10.832 5.703 12.789 1.00 98.19 129 VAL A C 1
ATOM 986 O O . VAL A 1 129 ? 10.213 6.340 13.645 1.00 98.19 129 VAL A O 1
ATOM 989 N N . LEU A 1 130 ? 10.212 4.930 11.898 1.00 98.31 130 LEU A N 1
ATOM 990 C CA . LEU A 1 130 ? 8.757 4.804 11.803 1.00 98.31 130 LEU A CA 1
ATOM 991 C C . LEU A 1 130 ? 8.166 3.996 12.964 1.00 98.31 130 LEU A C 1
ATOM 993 O O . LEU A 1 130 ? 7.000 4.178 13.326 1.00 98.31 130 LEU A O 1
ATOM 997 N N . LYS A 1 131 ? 8.969 3.159 13.631 1.00 97.00 131 LYS A N 1
ATOM 998 C CA . LYS A 1 131 ? 8.497 2.401 14.789 1.00 97.00 131 LYS A CA 1
ATOM 999 C C . LYS A 1 131 ? 7.960 3.301 15.899 1.00 97.00 131 LYS A C 1
ATOM 1001 O O . LYS A 1 131 ? 7.009 2.909 16.576 1.00 97.00 131 LYS A O 1
ATOM 1006 N N . ARG A 1 132 ? 8.462 4.519 16.084 1.00 96.38 132 ARG A N 1
ATOM 1007 C CA . ARG A 1 132 ? 7.980 5.405 17.162 1.00 96.38 132 ARG A CA 1
ATOM 1008 C C . ARG A 1 132 ? 6.460 5.645 17.162 1.00 96.38 132 ARG A C 1
ATOM 1010 O O . ARG A 1 132 ? 5.896 5.892 18.218 1.00 96.38 132 ARG A O 1
ATOM 1017 N N . PHE A 1 133 ? 5.789 5.506 16.016 1.00 97.44 133 PHE A N 1
ATOM 1018 C CA . PHE A 1 133 ? 4.343 5.718 15.886 1.00 97.44 133 PHE A CA 1
ATOM 1019 C C . PHE A 1 133 ? 3.481 4.536 16.364 1.00 97.44 133 PHE A C 1
ATOM 1021 O O . PHE A 1 133 ? 2.266 4.669 16.463 1.00 97.44 133 PHE A O 1
ATOM 1028 N N . GLY A 1 134 ? 4.078 3.374 16.665 1.00 96.19 134 GLY A N 1
ATOM 1029 C CA . GLY A 1 134 ? 3.346 2.232 17.235 1.00 96.19 134 GLY A CA 1
ATOM 1030 C C . GLY A 1 134 ? 2.251 1.650 16.327 1.00 96.19 134 GLY A C 1
ATOM 1031 O O . GLY A 1 134 ? 1.198 1.247 16.833 1.00 96.19 134 GLY A O 1
ATOM 1032 N N . LYS A 1 135 ? 2.490 1.647 15.009 1.00 97.62 135 LYS A N 1
ATOM 1033 C CA . LYS A 1 135 ? 1.567 1.189 13.956 1.00 97.62 135 LYS A CA 1
ATOM 1034 C C . LYS A 1 135 ? 2.224 0.146 13.042 1.00 97.62 135 LYS A C 1
ATOM 1036 O O . LYS A 1 135 ? 3.463 0.066 13.046 1.00 97.62 135 LYS A O 1
ATOM 1041 N N . PRO A 1 136 ? 1.432 -0.623 12.268 1.00 98.25 136 PRO A N 1
ATOM 1042 C CA . PRO A 1 136 ? 1.967 -1.470 11.213 1.00 98.25 136 PRO A CA 1
ATOM 1043 C C . PRO A 1 136 ? 2.677 -0.634 10.153 1.00 98.25 136 PRO A C 1
ATOM 1045 O O . PRO A 1 136 ? 2.230 0.469 9.842 1.00 98.25 136 PRO A O 1
ATOM 1048 N N . ILE A 1 137 ? 3.787 -1.149 9.627 1.00 98.50 137 ILE A N 1
ATOM 1049 C CA . ILE A 1 137 ? 4.570 -0.513 8.563 1.00 98.50 137 ILE A CA 1
ATOM 1050 C C . ILE A 1 137 ? 4.529 -1.446 7.359 1.00 98.50 137 ILE A C 1
ATOM 1052 O O . ILE A 1 137 ? 4.896 -2.618 7.470 1.00 98.50 137 ILE A O 1
ATOM 1056 N N . VAL A 1 138 ? 4.068 -0.934 6.227 1.00 98.00 138 VAL A N 1
ATOM 1057 C CA . VAL A 1 138 ? 3.916 -1.682 4.982 1.00 98.00 138 VAL A CA 1
ATOM 1058 C C . VAL A 1 138 ? 4.667 -0.932 3.897 1.00 98.00 138 VAL A C 1
ATOM 1060 O O . VAL A 1 138 ? 4.345 0.215 3.599 1.00 98.00 138 VAL A O 1
ATOM 1063 N N . CYS A 1 139 ? 5.673 -1.580 3.321 1.00 97.81 139 CYS A N 1
ATOM 1064 C CA . CYS A 1 139 ? 6.190 -1.194 2.025 1.00 97.81 139 CYS A CA 1
ATOM 1065 C C . CYS A 1 139 ? 5.395 -1.936 0.955 1.00 97.81 139 CYS A C 1
ATOM 1067 O O . CYS A 1 139 ? 5.561 -3.144 0.843 1.00 97.81 139 CYS A O 1
ATOM 1069 N N . ASN A 1 140 ? 4.518 -1.263 0.213 1.00 95.38 140 ASN A N 1
ATOM 1070 C CA . ASN A 1 140 ? 3.739 -1.883 -0.869 1.00 95.38 140 ASN A CA 1
ATOM 1071 C C . ASN A 1 140 ? 4.435 -1.801 -2.235 1.00 95.38 140 ASN A C 1
ATOM 1073 O O . ASN A 1 140 ? 4.111 -2.610 -3.096 1.00 95.38 140 ASN A O 1
ATOM 1077 N N . GLU A 1 141 ? 5.402 -0.895 -2.418 1.00 94.88 141 GLU A N 1
ATOM 1078 C CA . GLU A 1 141 ? 6.160 -0.771 -3.670 1.00 94.88 141 GLU A CA 1
ATOM 1079 C C . GLU A 1 141 ? 7.677 -0.777 -3.454 1.00 94.88 141 GLU A C 1
ATOM 1081 O O . GLU A 1 141 ? 8.237 0.086 -2.766 1.00 94.88 141 GLU A O 1
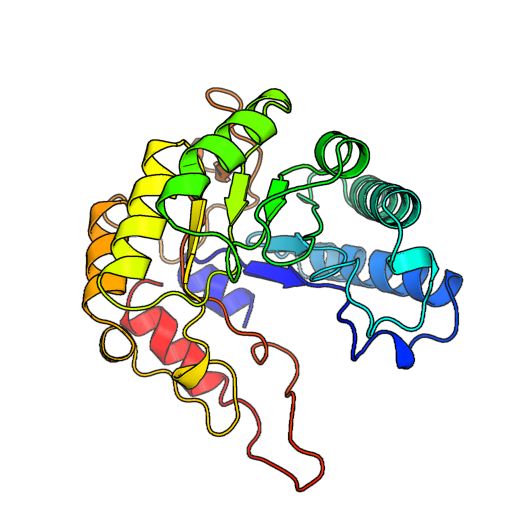ATOM 1086 N N . ASP A 1 142 ? 8.349 -1.728 -4.098 1.00 97.25 142 ASP A N 1
ATOM 1087 C CA . ASP A 1 142 ? 9.799 -1.761 -4.260 1.00 97.25 142 ASP A CA 1
ATOM 1088 C C . ASP A 1 142 ? 10.155 -2.477 -5.577 1.00 97.25 142 ASP A C 1
ATOM 1090 O O . ASP A 1 142 ? 9.756 -3.627 -5.779 1.00 97.25 142 ASP A O 1
ATOM 1094 N N . ASP A 1 143 ? 10.878 -1.802 -6.476 1.00 96.38 143 ASP A N 1
ATOM 1095 C CA . ASP A 1 143 ? 11.220 -2.294 -7.819 1.00 96.38 143 ASP A CA 1
ATOM 1096 C C . ASP A 1 143 ? 12.514 -3.107 -7.916 1.00 96.38 143 ASP A C 1
ATOM 1098 O O . ASP A 1 143 ? 12.939 -3.487 -9.012 1.00 96.38 143 ASP A O 1
ATOM 1102 N N . LYS A 1 144 ? 13.125 -3.432 -6.774 1.00 97.50 144 LYS A N 1
ATOM 1103 C CA . LYS A 1 144 ? 14.250 -4.371 -6.714 1.00 97.50 144 LYS A CA 1
ATOM 1104 C C . LYS A 1 144 ? 13.835 -5.750 -7.226 1.00 97.50 144 LYS A C 1
ATOM 1106 O O . LYS A 1 144 ? 12.711 -6.191 -7.004 1.00 97.50 144 LYS A O 1
ATOM 1111 N N . VAL A 1 145 ? 14.791 -6.468 -7.818 1.00 97.69 145 VAL A N 1
ATOM 1112 C CA . VAL A 1 145 ? 14.633 -7.844 -8.327 1.00 97.69 145 VAL A CA 1
ATOM 1113 C C . VAL A 1 145 ? 15.751 -8.764 -7.818 1.00 97.69 145 VAL A C 1
ATOM 1115 O O . VAL A 1 145 ? 16.779 -8.310 -7.305 1.00 97.69 145 VAL A O 1
ATOM 1118 N N . GLY A 1 146 ? 15.566 -10.073 -7.962 1.00 97.62 146 GLY A N 1
ATOM 1119 C CA . GLY A 1 146 ? 16.549 -11.109 -7.671 1.00 97.62 146 GLY A CA 1
ATOM 1120 C C . GLY A 1 146 ? 17.069 -11.079 -6.233 1.00 97.62 146 GLY A C 1
ATOM 1121 O O . GLY A 1 146 ? 16.317 -10.946 -5.270 1.00 97.62 146 GLY A O 1
ATOM 1122 N N . GLU A 1 147 ? 18.388 -11.208 -6.079 1.00 98.06 147 GLU A N 1
ATOM 1123 C CA . GLU A 1 147 ? 19.051 -11.204 -4.765 1.00 98.06 147 GLU A CA 1
ATOM 1124 C C . GLU A 1 147 ? 18.833 -9.903 -3.985 1.00 98.06 147 GLU A C 1
ATOM 1126 O O . GLU A 1 147 ? 18.724 -9.921 -2.759 1.00 98.06 147 GLU A O 1
ATOM 1131 N N . GLU A 1 148 ? 18.750 -8.767 -4.680 1.00 98.38 148 GLU A N 1
ATOM 1132 C CA . GLU A 1 148 ? 18.551 -7.478 -4.023 1.00 98.38 148 GLU A CA 1
ATOM 1133 C C . GLU A 1 148 ? 17.144 -7.375 -3.420 1.00 98.38 148 GLU A C 1
ATOM 1135 O O . GLU A 1 148 ? 16.990 -6.923 -2.285 1.00 98.38 148 GLU A O 1
ATOM 1140 N N . ALA A 1 149 ? 16.132 -7.868 -4.140 1.00 98.06 149 ALA A N 1
ATOM 1141 C CA . ALA A 1 149 ? 14.758 -7.963 -3.655 1.00 98.06 149 ALA A CA 1
ATOM 1142 C C . ALA A 1 149 ? 14.627 -8.898 -2.449 1.00 98.06 149 ALA A C 1
ATOM 1144 O O . ALA A 1 149 ? 14.000 -8.539 -1.453 1.00 98.06 149 ALA A O 1
ATOM 1145 N N . VAL A 1 150 ? 15.271 -10.071 -2.496 1.00 98.25 150 VAL A N 1
ATOM 1146 C CA . VAL A 1 150 ? 15.309 -10.997 -1.351 1.00 98.25 150 VAL A CA 1
ATOM 1147 C C . VAL A 1 150 ? 15.940 -10.317 -0.133 1.00 98.25 150 VAL A C 1
ATOM 1149 O O . VAL A 1 150 ? 15.389 -10.382 0.968 1.00 98.25 150 VAL A O 1
ATOM 1152 N N . GLY A 1 151 ? 17.049 -9.596 -0.328 1.00 98.50 151 GLY A N 1
ATOM 1153 C CA . GLY A 1 151 ? 17.680 -8.804 0.726 1.00 98.50 151 GLY A CA 1
ATOM 1154 C C . GLY A 1 151 ? 16.765 -7.708 1.284 1.00 98.50 151 GLY A C 1
ATOM 1155 O O . GLY A 1 151 ? 16.716 -7.511 2.500 1.00 98.50 151 GLY A O 1
ATOM 1156 N N . ALA A 1 152 ? 16.005 -7.023 0.426 1.00 98.44 152 ALA A N 1
ATOM 1157 C CA . ALA A 1 152 ? 15.045 -5.997 0.830 1.00 98.44 152 ALA A CA 1
ATOM 1158 C C . ALA A 1 152 ? 13.892 -6.574 1.666 1.00 98.44 152 ALA A C 1
ATOM 1160 O O . ALA A 1 152 ? 13.601 -6.055 2.748 1.00 98.44 152 ALA A O 1
ATOM 1161 N N . LEU A 1 153 ? 13.300 -7.686 1.219 1.00 97.94 153 LEU A N 1
ATOM 1162 C CA . LEU A 1 153 ? 12.266 -8.419 1.949 1.00 97.94 153 LEU A CA 1
ATOM 1163 C C . LEU A 1 153 ? 12.762 -8.835 3.340 1.00 97.94 153 LEU A C 1
ATOM 1165 O O . LEU A 1 153 ? 12.120 -8.527 4.347 1.00 97.94 153 LEU A O 1
ATOM 1169 N N . GLN A 1 154 ? 13.928 -9.485 3.413 1.00 97.75 154 GLN A N 1
ATOM 1170 C CA . GLN A 1 154 ? 14.522 -9.941 4.674 1.00 97.75 154 GLN A CA 1
ATOM 1171 C C . GLN A 1 154 ? 14.824 -8.777 5.623 1.00 97.75 154 GLN A C 1
ATOM 1173 O O . GLN A 1 154 ? 14.510 -8.856 6.816 1.00 97.75 154 GLN A O 1
ATOM 1178 N N . ALA A 1 155 ? 15.401 -7.688 5.107 1.00 98.19 155 ALA A N 1
ATOM 1179 C CA . ALA A 1 155 ? 15.672 -6.485 5.884 1.00 98.19 155 ALA A CA 1
ATOM 1180 C C . ALA A 1 155 ? 14.380 -5.866 6.432 1.00 98.19 155 ALA A C 1
ATOM 1182 O O . ALA A 1 155 ? 14.344 -5.463 7.598 1.00 98.19 155 ALA A O 1
ATOM 1183 N N . CYS A 1 156 ? 13.314 -5.827 5.628 1.00 97.06 156 CYS A N 1
ATOM 1184 C CA . CYS A 1 156 ? 12.029 -5.275 6.035 1.00 97.06 156 CYS A CA 1
ATOM 1185 C C . CYS A 1 156 ? 11.369 -6.117 7.137 1.00 97.06 156 CYS A C 1
ATOM 1187 O O . CYS A 1 156 ? 11.089 -5.601 8.222 1.00 97.06 156 CYS A O 1
ATOM 1189 N N . VAL A 1 157 ? 11.222 -7.427 6.905 1.00 95.00 157 VAL A N 1
ATOM 1190 C CA . VAL A 1 157 ? 10.581 -8.365 7.845 1.00 95.00 157 VAL A CA 1
ATOM 1191 C C . VAL A 1 157 ? 11.343 -8.437 9.166 1.00 95.00 157 VAL A C 1
ATOM 1193 O O . VAL A 1 157 ? 10.744 -8.296 10.232 1.00 95.00 157 VAL A O 1
ATOM 1196 N N . THR A 1 158 ? 12.672 -8.564 9.124 1.00 95.75 158 THR A N 1
ATOM 1197 C CA . THR A 1 158 ? 13.511 -8.612 10.338 1.00 95.75 158 THR A CA 1
ATOM 1198 C C . THR A 1 158 ? 13.439 -7.307 11.132 1.00 95.75 158 THR A C 1
ATOM 1200 O O . THR A 1 158 ? 13.512 -7.305 12.362 1.00 95.75 158 THR A O 1
ATOM 1203 N N . SER A 1 159 ? 13.242 -6.182 10.442 1.00 96.75 159 SER A N 1
ATOM 1204 C CA . SER A 1 159 ? 13.053 -4.878 11.076 1.00 96.75 159 SER A CA 1
ATOM 1205 C C . SER A 1 159 ? 11.620 -4.651 11.563 1.00 96.75 159 SER A C 1
ATOM 1207 O O . SER A 1 159 ? 11.375 -3.641 12.219 1.00 96.75 159 SER A O 1
ATOM 1209 N N . GLY A 1 160 ? 10.683 -5.569 11.312 1.00 94.12 160 GLY A N 1
ATOM 1210 C CA . GLY A 1 160 ? 9.290 -5.482 11.756 1.00 94.12 160 GLY A CA 1
ATOM 1211 C C . GLY A 1 160 ? 8.381 -4.665 10.835 1.00 94.12 160 GLY A C 1
ATOM 1212 O O . GLY A 1 160 ? 7.427 -4.057 11.321 1.00 94.12 160 GLY A O 1
ATOM 1213 N N . GLY A 1 161 ? 8.700 -4.609 9.541 1.00 94.69 161 GLY A N 1
ATOM 1214 C CA . GLY A 1 161 ? 7.836 -4.085 8.485 1.00 94.69 161 GLY A CA 1
ATOM 1215 C C . GLY A 1 161 ? 7.406 -5.180 7.504 1.00 94.69 161 GLY A C 1
ATOM 1216 O O . GLY A 1 161 ? 7.955 -6.280 7.495 1.00 94.69 161 GLY A O 1
ATOM 1217 N N . SER A 1 162 ? 6.419 -4.865 6.671 1.00 95.56 162 SER A N 1
ATOM 1218 C CA . SER A 1 162 ? 6.010 -5.706 5.540 1.00 95.56 162 SER A CA 1
ATOM 1219 C C . SER A 1 162 ? 6.599 -5.168 4.235 1.00 95.56 162 SER A C 1
ATOM 1221 O O . SER A 1 162 ? 6.910 -3.980 4.153 1.00 95.56 162 SER A O 1
ATOM 1223 N N . TRP A 1 163 ? 6.773 -6.017 3.223 1.00 96.44 163 TRP A N 1
ATOM 1224 C CA . TRP A 1 163 ? 7.401 -5.642 1.951 1.00 96.44 163 TRP A CA 1
ATOM 1225 C C . TRP A 1 163 ? 6.634 -6.215 0.760 1.00 96.44 163 TRP A C 1
ATOM 1227 O O . TRP A 1 163 ? 6.148 -7.345 0.829 1.00 96.44 163 TRP A O 1
ATOM 1237 N N . GLY A 1 164 ? 6.534 -5.438 -0.310 1.00 94.31 164 GLY A N 1
ATOM 1238 C CA . GLY A 1 164 ? 5.806 -5.747 -1.531 1.00 94.31 164 GLY A CA 1
ATOM 1239 C C . GLY A 1 164 ? 6.726 -5.644 -2.739 1.00 94.31 164 GLY A C 1
ATOM 1240 O O . GLY A 1 164 ? 7.547 -4.732 -2.823 1.00 94.31 164 GLY A O 1
ATOM 1241 N N . PHE A 1 165 ? 6.586 -6.598 -3.652 1.00 95.12 165 PHE A N 1
ATOM 1242 C CA . PHE A 1 165 ? 7.408 -6.729 -4.847 1.00 95.12 165 PHE A CA 1
ATOM 1243 C C . PHE A 1 165 ? 6.746 -6.033 -6.030 1.00 95.12 165 PHE A C 1
ATOM 1245 O O . PHE A 1 165 ? 5.635 -6.390 -6.411 1.00 95.12 165 PHE A O 1
ATOM 1252 N N . MET A 1 166 ? 7.429 -5.080 -6.653 1.00 93.81 166 MET A N 1
ATOM 1253 C CA . MET A 1 166 ? 6.963 -4.431 -7.873 1.00 93.81 166 MET A CA 1
ATOM 1254 C C . MET A 1 166 ? 7.906 -4.772 -9.026 1.00 93.81 166 MET A C 1
ATOM 1256 O O . MET A 1 166 ? 8.849 -4.036 -9.292 1.00 93.81 166 MET A O 1
ATOM 1260 N N . HIS A 1 167 ? 7.653 -5.856 -9.766 1.00 93.25 167 HIS A N 1
ATOM 1261 C CA . HIS A 1 167 ? 8.495 -6.174 -10.923 1.00 93.25 167 HIS A CA 1
ATOM 1262 C C . HIS A 1 167 ? 8.231 -5.191 -12.070 1.00 93.25 167 HIS A C 1
ATOM 1264 O O . HIS A 1 167 ? 7.386 -5.409 -12.940 1.00 93.25 167 HIS A O 1
ATOM 1270 N N . LYS A 1 168 ? 8.938 -4.064 -12.043 1.00 90.25 168 LYS A N 1
ATOM 1271 C CA . LYS A 1 168 ? 8.648 -2.896 -12.871 1.00 90.25 168 LYS A CA 1
ATOM 1272 C C . LYS A 1 168 ? 8.667 -3.189 -14.370 1.00 90.25 168 LYS A C 1
ATOM 1274 O O . LYS A 1 168 ? 7.742 -2.818 -15.085 1.00 90.25 168 LYS A O 1
ATOM 1279 N N . GLU A 1 169 ? 9.692 -3.901 -14.818 1.00 89.38 169 GLU A N 1
ATOM 1280 C CA . GLU A 1 169 ? 9.909 -4.185 -16.239 1.00 89.38 169 GLU A CA 1
ATOM 1281 C C . GLU A 1 169 ? 8.975 -5.271 -16.802 1.00 89.38 169 GLU A C 1
ATOM 1283 O O . GLU A 1 169 ? 8.817 -5.353 -18.014 1.00 89.38 169 GLU A O 1
ATOM 1288 N N . VAL A 1 170 ? 8.337 -6.086 -15.948 1.00 89.19 170 VAL A N 1
ATOM 1289 C CA . VAL A 1 170 ? 7.492 -7.219 -16.384 1.00 89.19 170 VAL A CA 1
ATOM 1290 C C . VAL A 1 170 ? 6.010 -6.981 -16.114 1.00 89.19 170 VAL A C 1
ATOM 1292 O O . VAL A 1 170 ? 5.180 -7.271 -16.970 1.00 89.19 170 VAL A O 1
ATOM 1295 N N . ASN A 1 171 ? 5.660 -6.441 -14.941 1.00 88.00 171 ASN A N 1
ATOM 1296 C CA . ASN A 1 171 ? 4.276 -6.370 -14.466 1.00 88.00 171 ASN A CA 1
ATOM 1297 C C . ASN A 1 171 ? 3.687 -4.938 -14.448 1.00 88.00 171 ASN A C 1
ATOM 1299 O O . ASN A 1 171 ? 2.583 -4.759 -13.928 1.00 88.00 171 ASN A O 1
ATOM 1303 N N . GLN A 1 172 ? 4.389 -3.906 -14.950 1.00 85.06 172 GLN A N 1
ATOM 1304 C CA . GLN A 1 172 ? 3.898 -2.507 -14.901 1.00 85.06 172 GLN A CA 1
ATOM 1305 C C . GLN A 1 172 ? 3.685 -1.850 -16.263 1.00 85.06 172 GLN A C 1
ATOM 1307 O O . GLN A 1 172 ? 2.719 -1.106 -16.432 1.00 85.06 172 GLN A O 1
ATOM 1312 N N . PHE A 1 173 ? 4.574 -2.074 -17.231 1.00 82.94 173 PHE A N 1
ATOM 1313 C CA . PHE A 1 173 ? 4.520 -1.386 -18.522 1.00 82.94 173 PHE A CA 1
ATOM 1314 C C . PHE A 1 173 ? 3.998 -2.298 -19.626 1.00 82.94 173 PHE A C 1
ATOM 1316 O O . PHE A 1 173 ? 4.363 -3.461 -19.700 1.00 82.94 173 PHE A O 1
ATOM 1323 N N . GLN A 1 174 ? 3.136 -1.762 -20.491 1.00 75.44 174 GLN A N 1
ATOM 1324 C CA . GLN A 1 174 ? 2.552 -2.511 -21.604 1.00 75.44 174 GLN A CA 1
ATOM 1325 C C . GLN A 1 174 ? 3.601 -2.841 -22.693 1.00 75.44 174 GLN A C 1
ATOM 1327 O O . GLN A 1 174 ? 4.336 -1.937 -23.099 1.00 75.44 174 GLN A O 1
ATOM 1332 N N . PRO A 1 175 ? 3.613 -4.074 -23.243 1.00 78.62 175 PRO A N 1
ATOM 1333 C CA . PRO A 1 175 ? 2.833 -5.227 -22.793 1.00 78.62 175 PRO A CA 1
ATOM 1334 C C . PRO A 1 175 ? 3.403 -5.779 -21.480 1.00 78.62 175 PRO A C 1
ATOM 1336 O O . PRO A 1 175 ? 4.567 -6.165 -21.439 1.00 78.62 175 PRO A O 1
ATOM 1339 N N . PHE A 1 176 ? 2.584 -5.826 -20.427 1.00 76.62 176 PHE A N 1
ATOM 1340 C CA . PHE A 1 176 ? 2.964 -6.484 -19.180 1.00 76.62 176 PHE A CA 1
ATOM 1341 C C . PHE A 1 176 ? 2.392 -7.897 -19.168 1.00 76.62 176 PHE A C 1
ATOM 1343 O O . PHE A 1 176 ? 1.322 -8.166 -19.719 1.00 76.62 176 PHE A O 1
ATOM 1350 N N . GLU A 1 177 ? 3.107 -8.794 -18.512 1.00 82.75 177 GLU A N 1
ATOM 1351 C CA . GLU A 1 177 ? 2.724 -10.189 -18.332 1.00 82.75 177 GLU A CA 1
ATOM 1352 C C . GLU A 1 177 ? 2.645 -10.497 -16.839 1.00 82.75 177 GLU A C 1
ATOM 1354 O O . GLU A 1 177 ? 3.123 -9.719 -16.021 1.00 82.75 177 GLU A O 1
ATOM 1359 N N . PHE A 1 178 ? 2.038 -11.625 -16.480 1.00 82.50 178 PHE A N 1
ATOM 1360 C CA . PHE A 1 178 ? 2.048 -12.163 -15.122 1.00 82.50 178 PHE A CA 1
ATOM 1361 C C . PHE A 1 178 ? 2.371 -13.653 -15.227 1.00 82.50 178 PHE A C 1
ATOM 1363 O O . PHE A 1 178 ? 1.481 -14.460 -15.498 1.00 82.50 178 PHE A O 1
ATOM 1370 N N . ASN A 1 179 ? 3.642 -14.027 -15.058 1.00 86.25 179 ASN A N 1
ATOM 1371 C CA . ASN A 1 179 ? 4.110 -15.408 -15.263 1.00 86.25 179 ASN A CA 1
ATOM 1372 C C . ASN A 1 179 ? 4.274 -16.204 -13.957 1.00 86.25 179 ASN A C 1
ATOM 1374 O O . ASN A 1 179 ? 4.713 -17.355 -13.944 1.00 86.25 179 ASN A O 1
ATOM 1378 N N . GLY A 1 180 ? 3.908 -15.608 -12.835 1.00 84.38 180 GLY A N 1
ATOM 1379 C CA . GLY A 1 180 ? 3.807 -16.261 -11.536 1.00 84.38 180 GLY A CA 1
ATOM 1380 C C . GLY A 1 180 ? 5.150 -16.272 -10.867 1.00 84.38 180 GLY A C 1
ATOM 1381 O O . GLY A 1 180 ? 5.928 -15.326 -10.964 1.00 84.38 180 GLY A O 1
ATOM 1382 N N . VAL A 1 181 ? 5.459 -17.417 -10.269 1.00 89.25 181 VAL A N 1
ATOM 1383 C CA . VAL A 1 181 ? 6.797 -17.700 -9.745 1.00 89.25 181 VAL A CA 1
ATOM 1384 C C . VAL A 1 181 ? 7.880 -17.471 -10.807 1.00 89.25 181 VAL A C 1
ATOM 1386 O O . VAL A 1 181 ? 9.004 -17.144 -10.445 1.00 89.25 181 VAL A O 1
ATOM 1389 N N . ALA A 1 182 ? 7.567 -17.599 -12.103 1.00 92.56 182 ALA A N 1
ATOM 1390 C CA . ALA A 1 182 ? 8.530 -17.359 -13.174 1.00 92.56 182 ALA A CA 1
ATOM 1391 C C . ALA A 1 182 ? 8.937 -15.883 -13.336 1.00 92.56 182 ALA A C 1
ATOM 1393 O O . ALA A 1 182 ? 10.008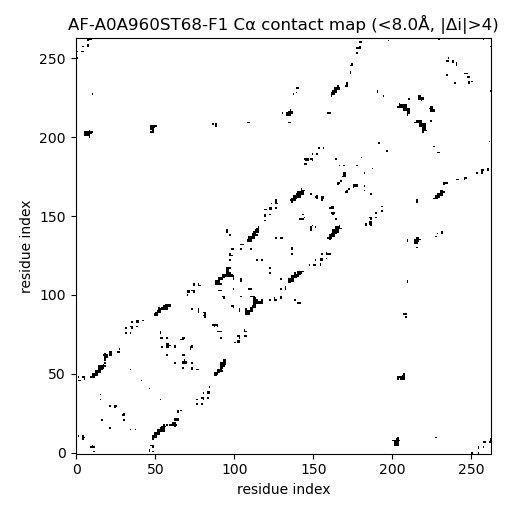 -15.642 -13.890 1.00 92.56 182 ALA A O 1
ATOM 1394 N N . ASP A 1 183 ? 8.150 -14.920 -12.834 1.00 91.94 183 ASP A N 1
ATOM 1395 C CA . ASP A 1 183 ? 8.520 -13.499 -12.888 1.00 91.94 183 ASP A CA 1
ATOM 1396 C C . ASP A 1 183 ? 9.771 -13.224 -12.033 1.00 91.94 183 ASP A C 1
ATOM 1398 O O . ASP A 1 183 ? 10.637 -12.464 -12.452 1.00 91.94 183 ASP A O 1
ATOM 1402 N N . ASP A 1 184 ? 9.895 -13.873 -10.866 1.00 96.06 184 ASP A N 1
ATOM 1403 C CA . ASP A 1 184 ? 11.134 -13.911 -10.073 1.00 96.06 184 ASP A CA 1
ATOM 1404 C C . ASP A 1 184 ? 11.138 -15.090 -9.074 1.00 96.06 184 ASP A C 1
ATOM 1406 O O . ASP A 1 184 ? 10.683 -14.959 -7.928 1.00 96.06 184 ASP A O 1
ATOM 1410 N N . PRO A 1 185 ? 11.689 -16.260 -9.449 1.00 96.25 185 PRO A N 1
ATOM 1411 C CA . PRO A 1 185 ? 11.617 -17.452 -8.606 1.00 96.25 185 PRO A CA 1
ATOM 1412 C C . PRO A 1 185 ? 12.250 -17.285 -7.221 1.00 96.25 185 PRO A C 1
ATOM 1414 O O . PRO A 1 185 ? 11.852 -17.977 -6.283 1.00 96.25 185 PRO A O 1
ATOM 1417 N N . ARG A 1 186 ? 13.234 -16.384 -7.078 1.00 96.88 186 ARG A N 1
ATOM 1418 C CA . ARG A 1 186 ? 13.931 -16.154 -5.806 1.00 96.88 186 ARG A CA 1
ATOM 1419 C C . ARG A 1 186 ? 13.047 -15.367 -4.851 1.00 96.88 186 ARG A C 1
ATOM 1421 O O . ARG A 1 186 ? 12.916 -15.758 -3.694 1.00 96.88 186 ARG A O 1
ATOM 1428 N N . VAL A 1 187 ? 12.403 -14.310 -5.341 1.00 95.69 187 VAL A N 1
ATOM 1429 C CA . VAL A 1 187 ? 11.490 -13.488 -4.537 1.00 95.69 187 VAL A CA 1
ATOM 1430 C C . VAL A 1 187 ? 10.292 -14.306 -4.068 1.00 95.69 187 VAL A C 1
ATOM 1432 O O . VAL A 1 187 ? 9.985 -14.317 -2.876 1.00 95.69 187 VAL A O 1
ATOM 1435 N N . TYR A 1 188 ? 9.662 -15.072 -4.961 1.00 93.44 188 TYR A N 1
ATOM 1436 C CA . TYR A 1 188 ? 8.520 -15.907 -4.582 1.00 93.44 188 TYR A CA 1
ATOM 1437 C C . TYR A 1 188 ? 8.897 -17.046 -3.624 1.00 93.44 188 TYR A C 1
ATOM 1439 O O . TYR A 1 188 ? 8.112 -17.386 -2.735 1.00 93.44 188 TYR A O 1
ATOM 1447 N N . ALA A 1 189 ? 10.100 -17.620 -3.747 1.00 94.19 189 ALA A N 1
ATOM 1448 C CA . ALA A 1 189 ? 10.613 -18.557 -2.749 1.00 94.19 189 ALA A CA 1
ATOM 1449 C C . ALA A 1 189 ? 10.807 -17.872 -1.386 1.00 94.19 189 ALA A C 1
ATOM 1451 O O . ALA A 1 189 ? 10.347 -18.396 -0.372 1.00 94.19 189 ALA A O 1
ATOM 1452 N N . ALA A 1 190 ? 11.391 -16.672 -1.362 1.00 94.75 190 ALA A N 1
ATOM 1453 C CA . ALA A 1 190 ? 11.592 -15.909 -0.135 1.00 94.75 190 ALA A CA 1
ATOM 1454 C C . ALA A 1 190 ? 10.263 -15.512 0.538 1.00 94.75 190 ALA A C 1
ATOM 1456 O O . ALA A 1 190 ? 10.153 -15.599 1.762 1.00 94.75 190 ALA A O 1
ATOM 1457 N N . PHE A 1 191 ? 9.214 -15.173 -0.226 1.00 92.12 191 PHE A N 1
ATOM 1458 C CA . PHE A 1 191 ? 7.868 -14.965 0.328 1.00 92.12 191 PHE A CA 1
ATOM 1459 C C . PHE A 1 191 ? 7.349 -16.197 1.074 1.00 92.12 191 PHE A C 1
ATOM 1461 O O . PHE A 1 191 ? 6.792 -16.066 2.166 1.00 92.12 191 PHE A O 1
ATOM 1468 N N . ARG A 1 192 ? 7.568 -17.401 0.533 1.00 89.62 192 ARG A N 1
ATOM 1469 C CA . ARG A 1 192 ? 7.170 -18.657 1.192 1.00 89.62 192 ARG A CA 1
ATOM 1470 C C . ARG A 1 192 ? 7.966 -18.941 2.464 1.00 89.62 192 ARG A C 1
ATOM 1472 O O . ARG A 1 192 ? 7.453 -19.617 3.348 1.00 89.62 192 ARG A O 1
ATOM 1479 N N . GLU A 1 193 ? 9.200 -18.454 2.562 1.00 91.12 193 GLU A N 1
ATOM 1480 C CA . GLU A 1 193 ? 10.041 -18.626 3.752 1.00 91.12 193 GLU A CA 1
ATOM 1481 C C . GLU A 1 193 ? 9.631 -17.699 4.904 1.00 91.12 193 GLU A C 1
ATOM 1483 O O . GLU A 1 193 ? 9.673 -18.108 6.064 1.00 91.12 193 GLU A O 1
ATOM 1488 N N . VAL A 1 194 ? 9.218 -16.463 4.600 1.00 88.62 194 VAL A N 1
ATOM 1489 C CA . VAL A 1 194 ? 8.845 -15.462 5.620 1.00 88.62 194 VAL A CA 1
ATOM 1490 C C . VAL A 1 194 ? 7.373 -15.520 6.035 1.00 88.62 194 VAL A C 1
ATOM 1492 O O . VAL A 1 194 ? 6.970 -14.835 6.977 1.00 88.62 194 VAL A O 1
ATOM 1495 N N . THR A 1 195 ? 6.563 -16.330 5.353 1.00 84.69 195 THR A N 1
ATOM 1496 C CA . THR A 1 195 ? 5.139 -16.526 5.650 1.00 84.69 195 THR A CA 1
ATOM 1497 C C . THR A 1 195 ? 4.875 -17.925 6.207 1.00 84.69 195 THR A C 1
ATOM 1499 O O . THR A 1 195 ? 5.570 -18.899 5.921 1.00 84.69 195 THR A O 1
ATOM 1502 N N . SER A 1 196 ? 3.857 -18.046 7.061 1.00 77.25 196 SER A N 1
ATOM 1503 C CA . SER A 1 196 ? 3.387 -19.350 7.535 1.00 77.25 196 SER A CA 1
ATOM 1504 C C . SER A 1 196 ? 2.650 -20.089 6.422 1.00 77.25 196 SER A C 1
ATOM 1506 O O . SER A 1 196 ? 1.943 -19.459 5.638 1.00 77.25 196 SER A O 1
ATOM 1508 N N . LYS A 1 197 ? 2.719 -21.428 6.410 1.00 68.44 197 LYS A N 1
ATOM 1509 C CA . LYS A 1 197 ? 1.937 -22.247 5.467 1.00 68.44 197 LYS A CA 1
ATOM 1510 C C . LYS A 1 197 ? 0.455 -21.833 5.483 1.00 68.44 197 LYS A C 1
ATOM 1512 O O . LYS A 1 197 ? -0.082 -21.673 6.584 1.00 68.44 197 LYS A O 1
ATOM 1517 N N . PRO A 1 198 ? -0.210 -21.722 4.317 1.00 59.44 198 PRO A N 1
ATOM 1518 C CA . PRO A 1 198 ? -1.605 -21.315 4.263 1.00 59.44 198 PRO A CA 1
ATOM 1519 C C . PRO A 1 198 ? -2.465 -22.210 5.156 1.00 59.44 198 PRO A C 1
ATOM 1521 O O . PRO A 1 198 ? -2.461 -23.441 5.033 1.00 59.44 198 PRO A O 1
ATOM 1524 N N . VAL A 1 199 ? -3.228 -21.599 6.061 1.00 57.09 199 VAL A N 1
ATOM 1525 C CA . VAL A 1 199 ? -4.365 -22.285 6.673 1.00 57.09 199 VAL A CA 1
ATOM 1526 C C . VAL A 1 199 ? -5.391 -22.445 5.552 1.00 57.09 199 VAL A C 1
ATOM 1528 O O . VAL A 1 199 ? -5.682 -21.473 4.869 1.00 57.09 199 VAL A O 1
ATOM 1531 N N . ARG A 1 200 ? -5.928 -23.655 5.340 1.00 54.75 200 ARG A N 1
ATOM 1532 C CA . ARG A 1 200 ? -6.817 -24.064 4.219 1.00 54.75 200 ARG A CA 1
ATOM 1533 C C . ARG A 1 200 ? -8.108 -23.232 3.998 1.00 54.75 200 ARG A C 1
ATOM 1535 O O . ARG A 1 200 ? -8.991 -23.667 3.258 1.00 54.75 200 ARG A O 1
ATOM 1542 N N . SER A 1 201 ? -8.272 -22.079 4.637 1.00 57.41 201 SER A N 1
ATOM 1543 C CA . SER A 1 201 ? -9.372 -21.155 4.382 1.00 57.41 201 SER A CA 1
ATOM 1544 C C . SER A 1 201 ? -9.158 -20.431 3.052 1.00 57.41 201 SER A C 1
ATOM 1546 O O . SER A 1 201 ? -8.367 -19.500 2.971 1.00 57.41 201 SER A O 1
ATOM 1548 N N . ARG A 1 202 ? -9.930 -20.809 2.026 1.00 69.31 202 ARG A N 1
ATOM 1549 C CA . ARG A 1 202 ? -10.065 -20.089 0.742 1.00 69.31 202 ARG A CA 1
ATOM 1550 C C . ARG A 1 202 ? -10.881 -18.791 0.883 1.00 69.31 202 ARG A C 1
ATOM 1552 O O . ARG A 1 202 ? -11.726 -18.480 0.052 1.00 69.31 202 ARG A O 1
ATOM 1559 N N . ARG A 1 203 ? -10.774 -18.092 2.013 1.00 82.19 203 ARG A N 1
ATOM 1560 C CA . ARG A 1 203 ? -11.379 -16.768 2.178 1.00 82.19 203 ARG A CA 1
ATOM 1561 C C . ARG A 1 203 ? -10.651 -15.963 3.234 1.00 82.19 203 ARG A C 1
ATOM 1563 O O . ARG A 1 203 ? -10.257 -16.543 4.251 1.00 82.19 203 ARG A O 1
ATOM 1570 N N . THR A 1 204 ? -10.522 -14.649 3.040 1.00 82.31 204 THR A N 1
ATOM 1571 C CA . THR A 1 204 ? -9.981 -13.798 4.106 1.00 82.31 204 THR A CA 1
ATOM 1572 C C . THR A 1 204 ? -10.904 -13.823 5.320 1.00 82.31 204 THR A C 1
ATOM 1574 O O . THR A 1 204 ? -12.133 -13.748 5.216 1.00 82.31 204 THR A O 1
ATOM 1577 N N . ALA A 1 205 ? -10.317 -13.880 6.511 1.00 85.31 205 ALA A N 1
ATOM 1578 C CA . ALA A 1 205 ? -11.046 -13.658 7.750 1.00 85.31 205 ALA A CA 1
ATOM 1579 C C . ALA A 1 205 ? -11.134 -12.146 8.036 1.00 85.31 205 ALA A C 1
ATOM 1581 O O . ALA A 1 205 ? -10.647 -11.676 9.051 1.00 85.31 205 ALA A O 1
ATOM 1582 N N . GLY A 1 206 ? -11.703 -11.350 7.128 1.00 83.38 206 GLY A N 1
ATOM 1583 C CA . GLY A 1 206 ? -11.806 -9.892 7.287 1.00 83.38 206 GLY A CA 1
ATOM 1584 C C . GLY A 1 206 ? -12.946 -9.412 8.213 1.00 83.38 206 GLY A C 1
ATOM 1585 O O . GLY A 1 206 ? -13.886 -10.176 8.478 1.00 83.38 206 GLY A O 1
ATOM 1586 N N . PRO A 1 207 ? -12.947 -8.129 8.637 1.00 91.44 207 PRO A N 1
ATOM 1587 C CA . PRO A 1 207 ? -11.964 -7.100 8.295 1.00 91.44 207 PRO A CA 1
ATOM 1588 C C . PRO A 1 207 ? -10.687 -7.192 9.130 1.00 91.44 207 PRO A C 1
ATOM 1590 O O . PRO A 1 207 ? -10.712 -7.659 10.272 1.00 91.44 207 PRO A O 1
ATOM 1593 N N . LEU A 1 208 ? -9.574 -6.734 8.551 1.00 94.44 208 LEU A N 1
ATOM 1594 C CA . LEU A 1 208 ? -8.336 -6.554 9.301 1.00 94.44 208 LEU A CA 1
ATOM 1595 C C . LEU A 1 208 ? -8.492 -5.437 10.334 1.00 94.44 208 LEU A C 1
ATOM 1597 O O . LEU A 1 208 ? -9.192 -4.450 10.120 1.00 94.44 208 LEU A O 1
ATOM 1601 N N . ARG A 1 209 ? -7.767 -5.573 11.440 1.00 95.44 209 ARG A N 1
ATOM 1602 C CA . ARG A 1 209 ? -7.558 -4.520 12.438 1.00 95.44 209 ARG A CA 1
ATOM 1603 C C . ARG A 1 209 ? -6.093 -4.465 12.844 1.00 95.44 209 ARG A C 1
ATOM 1605 O O . ARG A 1 209 ? -5.361 -5.432 12.649 1.00 95.44 209 ARG A O 1
ATOM 1612 N N . VAL A 1 210 ? -5.653 -3.364 13.447 1.00 95.50 210 VAL A N 1
ATOM 1613 C CA . VAL A 1 210 ? -4.330 -3.327 14.091 1.00 95.50 210 VAL A CA 1
ATOM 1614 C C . VAL A 1 210 ? -4.303 -4.362 15.218 1.00 95.50 210 VAL A C 1
ATOM 1616 O O . VAL A 1 210 ? -5.230 -4.435 16.029 1.00 95.50 210 VAL A O 1
ATOM 1619 N N . ASN A 1 211 ? -3.253 -5.180 15.269 1.00 94.12 211 ASN A N 1
ATOM 1620 C CA . ASN A 1 211 ? -3.135 -6.228 16.272 1.00 94.12 211 ASN A CA 1
ATOM 1621 C C . ASN A 1 211 ? -2.925 -5.607 17.672 1.00 94.12 211 ASN A C 1
ATOM 1623 O O . ASN A 1 211 ? -1.959 -4.868 17.878 1.00 94.12 211 ASN A O 1
ATOM 1627 N N . PRO A 1 212 ? -3.796 -5.896 18.658 1.00 92.81 212 PRO A N 1
ATOM 1628 C CA . PRO A 1 212 ? -3.704 -5.298 19.986 1.00 92.81 212 PRO A CA 1
ATOM 1629 C C . PRO A 1 212 ? -2.526 -5.838 20.811 1.00 92.81 212 PRO A C 1
ATOM 1631 O O . PRO A 1 212 ? -2.024 -5.121 21.672 1.00 92.81 212 PRO A O 1
ATOM 1634 N N . ALA A 1 213 ? -2.072 -7.070 20.553 1.00 92.31 213 ALA A N 1
ATOM 1635 C CA . ALA A 1 213 ? -0.935 -7.683 21.242 1.00 92.31 213 ALA A CA 1
ATOM 1636 C C . ALA A 1 213 ? 0.409 -7.241 20.644 1.00 92.31 213 ALA A C 1
ATOM 1638 O O . ALA A 1 213 ? 1.394 -7.091 21.363 1.00 92.31 213 ALA A O 1
ATOM 1639 N N . ASN A 1 214 ? 0.449 -6.999 19.333 1.00 90.12 214 ASN A N 1
ATOM 1640 C CA . ASN A 1 214 ? 1.615 -6.441 18.661 1.00 90.12 214 ASN A CA 1
ATOM 1641 C C . ASN A 1 214 ? 1.193 -5.463 17.566 1.00 90.12 214 ASN A C 1
ATOM 1643 O O . ASN A 1 214 ? 1.011 -5.844 16.413 1.00 90.12 214 ASN A O 1
ATOM 1647 N N . ARG A 1 215 ? 1.123 -4.176 17.917 1.00 91.69 215 ARG A N 1
ATOM 1648 C CA . ARG A 1 215 ? 0.647 -3.099 17.033 1.00 91.69 215 ARG A CA 1
ATOM 1649 C C . ARG A 1 215 ? 1.499 -2.867 15.775 1.00 91.69 215 ARG A C 1
ATOM 1651 O O . ARG A 1 215 ? 1.191 -1.967 15.005 1.00 91.69 215 ARG A O 1
ATOM 1658 N N . ARG A 1 216 ? 2.569 -3.642 15.568 1.00 87.25 216 ARG A N 1
ATOM 1659 C CA . ARG A 1 216 ? 3.362 -3.684 14.326 1.00 87.25 216 ARG A CA 1
ATOM 1660 C C . ARG A 1 216 ? 2.725 -4.496 13.213 1.00 87.25 216 ARG A C 1
ATOM 1662 O O . ARG A 1 216 ? 3.148 -4.372 12.073 1.00 87.25 216 ARG A O 1
ATOM 1669 N N . TYR A 1 217 ? 1.739 -5.315 13.537 1.00 91.38 217 TYR A N 1
ATOM 1670 C CA . TYR A 1 217 ? 1.102 -6.198 12.578 1.00 91.38 217 TYR A CA 1
ATOM 1671 C C . TYR A 1 217 ? -0.397 -5.957 12.539 1.00 91.38 217 TYR A C 1
ATOM 1673 O O . TYR A 1 217 ? -0.990 -5.375 13.454 1.00 91.38 217 TYR A O 1
ATOM 1681 N N . PHE A 1 218 ? -1.013 -6.441 11.471 1.00 95.06 218 PHE A N 1
ATOM 1682 C CA . PHE A 1 218 ? -2.457 -6.558 11.411 1.00 95.06 218 PHE A CA 1
ATOM 1683 C C . PHE A 1 218 ? -2.899 -7.834 12.121 1.00 95.06 218 PHE A C 1
ATOM 1685 O O . PHE A 1 218 ? -2.100 -8.718 12.446 1.00 95.06 218 PHE A O 1
ATOM 1692 N N . MET A 1 219 ? -4.190 -7.916 12.391 1.00 93.75 219 MET A N 1
ATOM 1693 C CA . MET A 1 219 ? -4.848 -9.112 12.869 1.00 93.75 219 MET A CA 1
ATOM 1694 C C . MET A 1 219 ? -6.153 -9.287 12.110 1.00 93.75 219 MET A C 1
ATOM 1696 O O . MET A 1 219 ? -6.898 -8.320 11.926 1.00 93.75 219 MET A O 1
ATOM 1700 N N . ASP A 1 220 ? -6.422 -10.510 11.680 1.00 92.12 220 ASP A N 1
ATOM 1701 C CA . ASP A 1 220 ? -7.687 -10.859 11.052 1.00 92.12 220 ASP A CA 1
ATOM 1702 C C . ASP A 1 220 ? -8.818 -10.993 12.102 1.00 92.12 220 ASP A C 1
ATOM 1704 O O . ASP A 1 220 ? -8.617 -10.917 13.321 1.00 92.12 220 ASP A O 1
ATOM 1708 N N . ALA A 1 221 ? -10.052 -11.166 11.641 1.00 90.38 221 ALA A N 1
ATOM 1709 C CA . ALA A 1 221 ? -11.227 -11.352 12.483 1.00 90.38 221 ALA A CA 1
ATOM 1710 C C . ALA A 1 221 ? -11.207 -12.679 13.263 1.00 90.38 221 ALA A C 1
ATOM 1712 O O . ALA A 1 221 ? -11.880 -12.767 14.291 1.00 90.38 221 ALA A O 1
ATOM 1713 N N . ALA A 1 222 ? -10.429 -13.671 12.818 1.00 89.31 222 ALA A N 1
ATOM 1714 C CA . ALA A 1 222 ? -10.217 -14.936 13.519 1.00 89.31 222 ALA A CA 1
ATOM 1715 C C . ALA A 1 222 ? -9.142 -14.837 14.623 1.00 89.31 222 ALA A C 1
ATOM 17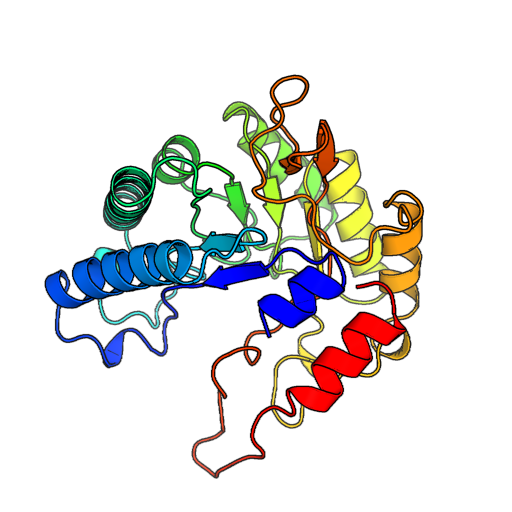17 O O . ALA A 1 222 ? -9.037 -15.736 15.454 1.00 89.31 222 ALA A O 1
ATOM 1718 N N . GLY A 1 223 ? -8.398 -13.727 14.686 1.00 89.00 223 GLY A N 1
ATOM 1719 C CA . GLY A 1 223 ? -7.377 -13.464 15.698 1.00 89.00 223 GLY A CA 1
ATOM 1720 C C . GLY A 1 223 ? -5.953 -13.821 15.271 1.00 89.00 223 GLY A C 1
ATOM 1721 O O . GLY A 1 223 ? -5.051 -13.788 16.108 1.00 89.00 223 GLY A O 1
ATOM 1722 N N . HIS A 1 224 ? -5.719 -14.147 13.999 1.00 88.88 224 HIS A N 1
ATOM 1723 C CA . HIS A 1 224 ? -4.380 -14.435 13.493 1.00 88.88 224 HIS A CA 1
ATOM 1724 C C . HIS A 1 224 ? -3.629 -13.147 13.172 1.00 88.88 224 HIS A C 1
ATOM 1726 O O . HIS A 1 224 ? -4.187 -12.223 12.582 1.00 88.88 224 HIS A O 1
ATOM 1732 N N . THR A 1 225 ? -2.345 -13.095 13.524 1.00 89.25 225 THR A N 1
ATOM 1733 C CA . THR A 1 225 ? -1.437 -12.023 13.101 1.00 89.25 225 THR A CA 1
ATOM 1734 C C . THR A 1 225 ? -1.199 -12.100 11.593 1.00 89.25 225 THR A C 1
ATOM 1736 O O . THR A 1 225 ? -0.880 -13.169 11.081 1.00 89.25 225 THR A O 1
ATOM 1739 N N . VAL A 1 226 ? -1.303 -10.966 10.899 1.00 88.94 226 VAL A N 1
ATOM 1740 C CA . VAL A 1 226 ? -1.165 -10.865 9.440 1.00 88.94 226 VAL A CA 1
ATOM 1741 C C . VAL A 1 226 ? -0.001 -9.940 9.070 1.00 88.94 226 VAL A C 1
ATOM 1743 O O . VAL A 1 226 ? 0.091 -8.809 9.561 1.00 88.94 226 VAL A O 1
ATOM 1746 N N . LEU A 1 227 ? 0.865 -10.435 8.179 1.00 84.88 227 LEU A N 1
ATOM 1747 C CA . LEU A 1 227 ? 1.909 -9.697 7.459 1.00 84.88 227 LEU A CA 1
ATOM 1748 C C . LEU A 1 227 ? 1.406 -9.434 6.032 1.00 84.88 227 LEU A C 1
ATOM 1750 O O . LEU A 1 227 ? 1.001 -10.380 5.361 1.00 84.88 227 LEU A O 1
ATOM 1754 N N . LEU A 1 228 ? 1.425 -8.180 5.566 1.00 87.88 228 LEU A N 1
ATOM 1755 C CA . LEU A 1 228 ? 0.986 -7.840 4.205 1.00 87.88 228 LEU A CA 1
ATOM 1756 C C . LEU A 1 228 ? 2.175 -7.833 3.245 1.00 87.88 228 LEU A C 1
ATOM 1758 O O . LEU A 1 228 ? 2.932 -6.869 3.186 1.00 87.88 228 LEU A O 1
ATOM 1762 N N . THR A 1 229 ? 2.340 -8.918 2.503 1.00 81.69 229 THR A N 1
ATOM 1763 C CA . THR A 1 229 ? 3.414 -9.093 1.526 1.00 81.69 229 THR A CA 1
ATOM 1764 C C . THR A 1 229 ? 2.843 -9.711 0.256 1.00 81.69 229 THR A C 1
ATOM 1766 O O . THR A 1 229 ? 1.871 -10.461 0.330 1.00 81.69 229 THR A O 1
ATOM 1769 N N . GLY A 1 230 ? 3.395 -9.368 -0.902 1.00 79.62 230 GLY A N 1
ATOM 1770 C CA . GLY A 1 230 ? 2.884 -9.836 -2.187 1.00 79.62 230 GLY A CA 1
ATOM 1771 C C . GLY A 1 230 ? 3.363 -8.980 -3.351 1.00 79.62 230 GLY A C 1
ATOM 1772 O O . GLY A 1 230 ? 4.192 -8.086 -3.173 1.00 79.62 230 GLY A O 1
ATOM 1773 N N . SER A 1 231 ? 2.840 -9.270 -4.537 1.00 77.81 231 SER A N 1
ATOM 1774 C CA . SER A 1 231 ? 3.184 -8.556 -5.766 1.00 77.81 231 SER A CA 1
ATOM 1775 C C . SER A 1 231 ? 2.274 -7.346 -5.979 1.00 77.81 231 SER A C 1
ATOM 1777 O O . SER A 1 231 ? 1.065 -7.406 -5.756 1.00 77.81 231 SER A O 1
ATOM 1779 N N . HIS A 1 232 ? 2.864 -6.246 -6.430 1.00 82.62 232 HIS A N 1
ATOM 1780 C CA . HIS A 1 232 ? 2.213 -4.969 -6.675 1.00 82.62 232 HIS A CA 1
ATOM 1781 C C . HIS A 1 232 ? 2.109 -4.680 -8.178 1.00 82.62 232 HIS A C 1
ATOM 1783 O O . HIS A 1 232 ? 3.061 -4.914 -8.923 1.00 82.62 232 HIS A O 1
ATOM 1789 N N . THR A 1 233 ? 0.977 -4.138 -8.641 1.00 73.31 233 THR A N 1
ATOM 1790 C CA . THR A 1 233 ? 0.812 -3.669 -10.027 1.00 73.31 233 THR A CA 1
ATOM 1791 C C . THR A 1 233 ? -0.143 -2.488 -10.141 1.00 73.31 233 THR A C 1
ATOM 1793 O O . THR A 1 233 ? -1.222 -2.497 -9.548 1.00 73.31 233 THR A O 1
ATOM 1796 N N . TRP A 1 234 ? 0.251 -1.484 -10.931 1.00 74.19 234 TRP A N 1
ATOM 1797 C CA . TRP A 1 234 ? -0.531 -0.272 -11.164 1.00 74.19 234 TRP A CA 1
ATOM 1798 C C . TRP A 1 234 ? -1.777 -0.516 -12.028 1.00 74.19 234 TRP A C 1
ATOM 1800 O O . TRP A 1 234 ? -2.800 0.131 -11.825 1.00 74.19 234 TRP A O 1
ATOM 1810 N N . ASN A 1 235 ? -1.720 -1.445 -12.990 1.00 60.97 235 ASN A N 1
ATOM 1811 C CA . ASN A 1 235 ? -2.785 -1.643 -13.989 1.00 60.97 235 ASN A CA 1
ATOM 1812 C C . ASN A 1 235 ? -3.897 -2.596 -13.526 1.00 60.97 235 ASN A C 1
ATOM 1814 O O . ASN A 1 235 ? -4.542 -3.238 -14.345 1.00 60.97 235 ASN A O 1
ATOM 1818 N N . ASN A 1 236 ? -4.118 -2.739 -12.220 1.00 52.09 236 ASN A N 1
ATOM 1819 C CA . ASN A 1 236 ? -5.020 -3.763 -11.696 1.00 52.09 236 ASN A CA 1
ATOM 1820 C C . ASN A 1 236 ? -6.509 -3.380 -11.733 1.00 52.09 236 ASN A C 1
ATOM 1822 O O . ASN A 1 236 ? -7.336 -4.278 -11.651 1.00 52.09 236 ASN A O 1
ATOM 1826 N N . LEU A 1 237 ? -6.870 -2.094 -11.809 1.00 53.06 237 LEU A N 1
ATOM 1827 C CA . LEU A 1 237 ? -8.264 -1.605 -11.859 1.00 53.06 237 LEU A CA 1
ATOM 1828 C C . LEU A 1 237 ? -8.511 -0.587 -12.973 1.00 53.06 237 LEU A C 1
ATOM 1830 O O . LEU A 1 237 ? -9.657 -0.393 -13.382 1.00 53.06 237 LEU A O 1
ATOM 1834 N N . VAL A 1 238 ? -7.457 0.075 -13.448 1.00 54.53 238 VAL A N 1
ATOM 1835 C CA . VAL A 1 238 ? -7.520 1.057 -14.529 1.00 54.53 238 VAL A CA 1
ATOM 1836 C C . VAL A 1 238 ? -6.355 0.805 -15.471 1.00 54.53 238 VAL A C 1
ATOM 1838 O O . VAL A 1 238 ? -5.204 0.765 -15.040 1.00 54.53 238 VAL A O 1
ATOM 1841 N N . ASP A 1 239 ? -6.658 0.655 -16.758 1.00 57.47 239 ASP A N 1
ATOM 1842 C CA . ASP A 1 239 ? -5.636 0.466 -17.779 1.00 57.47 239 ASP A CA 1
ATOM 1843 C C . ASP A 1 239 ? -4.882 1.780 -18.028 1.00 57.47 239 ASP A C 1
ATOM 1845 O O . ASP A 1 239 ? -5.450 2.751 -18.532 1.00 57.47 239 ASP A O 1
ATOM 1849 N N . MET A 1 240 ? -3.578 1.817 -17.750 1.00 64.19 240 MET A N 1
ATOM 1850 C CA . MET A 1 240 ? -2.696 2.892 -18.210 1.00 64.19 240 MET A CA 1
ATOM 1851 C C . MET A 1 240 ? -2.213 2.592 -19.631 1.00 64.19 240 MET A C 1
ATOM 1853 O O . MET A 1 240 ? -1.050 2.249 -19.862 1.00 64.19 240 MET A O 1
ATOM 1857 N N . LEU A 1 241 ? -3.134 2.678 -20.594 1.00 62.12 241 LEU A N 1
ATOM 1858 C CA . LEU A 1 241 ? -2.821 2.432 -22.000 1.00 62.12 241 LEU A CA 1
ATOM 1859 C C . LEU A 1 241 ? -1.960 3.565 -22.585 1.00 62.12 241 LEU A C 1
ATOM 1861 O O . LEU A 1 241 ? -2.195 4.736 -22.276 1.00 62.12 241 LEU A O 1
ATOM 1865 N N . PRO A 1 242 ? -0.999 3.247 -23.471 1.00 58.75 242 PRO A N 1
ATOM 1866 C CA . PRO A 1 242 ? -0.335 4.254 -24.292 1.00 58.75 242 PRO A CA 1
ATOM 1867 C C . PRO A 1 242 ? -1.345 5.055 -25.126 1.00 58.75 242 PRO A C 1
ATOM 1869 O O . PRO A 1 242 ? -2.357 4.511 -25.571 1.00 58.75 242 PRO A O 1
ATOM 1872 N N . GLU A 1 243 ? -1.029 6.315 -25.440 1.00 59.22 243 GLU A N 1
ATOM 1873 C CA . GLU A 1 243 ? -1.843 7.152 -26.344 1.00 59.22 243 GLU A CA 1
ATOM 1874 C C . GLU A 1 243 ? -2.027 6.519 -27.736 1.00 59.22 243 GLU A C 1
ATOM 1876 O O . GLU A 1 243 ? -3.017 6.766 -28.420 1.00 59.22 243 GLU A O 1
ATOM 1881 N N . THR A 1 244 ? -1.098 5.651 -28.147 1.00 63.03 244 THR A N 1
ATOM 1882 C CA . THR A 1 244 ? -1.152 4.892 -29.405 1.00 63.03 244 THR A CA 1
ATOM 1883 C C . THR A 1 244 ? -2.098 3.684 -29.363 1.00 63.03 244 THR A C 1
ATOM 1885 O O . THR A 1 244 ? -2.200 2.957 -30.351 1.00 63.03 244 THR A O 1
ATOM 1888 N N . GLY A 1 245 ? -2.776 3.450 -28.236 1.00 60.88 245 GLY A N 1
ATOM 1889 C CA . GLY A 1 245 ? -3.585 2.263 -27.967 1.00 60.88 245 GLY A CA 1
ATOM 1890 C C . GLY A 1 245 ? -2.778 1.114 -27.349 1.00 60.88 245 GLY A C 1
ATOM 1891 O O . GLY A 1 245 ? -1.549 1.084 -27.404 1.00 60.88 245 GLY A O 1
ATOM 1892 N N . GLY A 1 246 ? -3.484 0.154 -26.747 1.00 61.25 246 GLY A N 1
ATOM 1893 C CA . GLY A 1 246 ? -2.916 -1.035 -26.106 1.00 61.25 246 GLY A CA 1
ATOM 1894 C C . GLY A 1 246 ? -3.986 -2.099 -25.845 1.00 61.25 246 GLY A C 1
ATOM 1895 O O . GLY A 1 246 ? -5.168 -1.871 -26.109 1.00 61.25 246 GLY A O 1
ATOM 1896 N N . ARG A 1 247 ? -3.579 -3.278 -25.362 1.00 63.97 247 ARG A N 1
ATOM 1897 C CA . ARG A 1 247 ? -4.533 -4.319 -24.951 1.00 63.97 247 ARG A CA 1
ATOM 1898 C C . ARG A 1 247 ? -5.016 -4.025 -23.522 1.00 63.97 247 ARG A C 1
ATOM 1900 O O . ARG A 1 247 ? -4.161 -3.772 -22.675 1.00 63.97 247 ARG A O 1
ATOM 1907 N N . PRO A 1 248 ? -6.334 -4.062 -23.248 1.00 64.25 248 PRO A N 1
ATOM 1908 C CA . PRO A 1 248 ? -6.856 -3.975 -21.882 1.00 64.25 248 PRO A CA 1
ATOM 1909 C C . PRO A 1 248 ? -6.243 -5.046 -20.970 1.00 64.25 248 PRO A C 1
ATOM 1911 O O . PRO A 1 248 ? -5.888 -6.123 -21.457 1.00 64.25 248 PRO A O 1
ATOM 1914 N N . PHE A 1 249 ? -6.137 -4.771 -19.668 1.00 63.59 249 PHE A N 1
ATOM 1915 C CA . PHE A 1 249 ? -5.676 -5.735 -18.666 1.00 63.59 249 PHE A CA 1
ATOM 1916 C C . PHE A 1 249 ? -6.535 -7.008 -18.704 1.00 63.59 249 PHE A C 1
ATOM 1918 O O . PHE A 1 249 ? -7.767 -6.949 -18.638 1.00 63.59 249 PHE A O 1
ATOM 1925 N N . ASP A 1 250 ? -5.895 -8.177 -18.803 1.00 68.38 250 ASP A N 1
ATOM 1926 C CA . ASP A 1 250 ? -6.597 -9.462 -18.774 1.00 68.38 250 ASP A CA 1
ATOM 1927 C C . ASP A 1 250 ? -6.867 -9.892 -17.327 1.00 68.38 250 ASP A C 1
ATOM 1929 O O . ASP A 1 250 ? -6.099 -10.607 -16.679 1.00 68.38 250 ASP A O 1
ATOM 1933 N N . TYR A 1 251 ? -8.003 -9.424 -16.814 1.00 64.38 251 TYR A N 1
ATOM 1934 C CA . TYR A 1 251 ? -8.446 -9.691 -15.449 1.00 64.38 251 TYR A CA 1
ATOM 1935 C C . TYR A 1 251 ? -8.653 -11.172 -15.144 1.00 64.38 251 TYR A C 1
ATOM 1937 O O . TYR A 1 251 ? -8.486 -11.574 -13.994 1.00 64.38 251 TYR A O 1
ATOM 1945 N N . ALA A 1 252 ? -9.067 -11.969 -16.130 1.00 65.25 252 ALA A N 1
ATOM 1946 C CA . ALA A 1 252 ? -9.306 -13.389 -15.913 1.00 65.25 252 ALA A CA 1
ATOM 1947 C C . ALA A 1 252 ? -7.972 -14.114 -15.720 1.00 65.25 252 ALA A C 1
ATOM 1949 O O . ALA A 1 252 ? -7.796 -14.793 -14.711 1.00 65.25 252 ALA A O 1
ATOM 1950 N N . ALA A 1 253 ? -7.004 -13.862 -16.608 1.00 67.94 253 ALA A N 1
ATOM 1951 C CA . ALA A 1 253 ? -5.666 -14.437 -16.506 1.00 67.94 253 ALA A CA 1
ATOM 1952 C C . ALA A 1 253 ? -4.960 -14.053 -15.194 1.00 67.94 253 ALA A C 1
ATOM 1954 O O . ALA A 1 253 ? -4.329 -14.899 -14.562 1.00 67.94 253 ALA A O 1
ATOM 1955 N N . TRP A 1 254 ? -5.101 -12.802 -14.742 1.00 63.81 254 TRP A N 1
ATOM 1956 C CA . TRP A 1 254 ? -4.521 -12.366 -13.468 1.00 63.81 254 TRP A CA 1
ATOM 1957 C C . TRP A 1 254 ? -5.161 -13.051 -12.249 1.00 63.81 254 TRP A C 1
ATOM 1959 O O . TRP A 1 254 ? -4.467 -13.403 -11.298 1.00 63.81 254 TRP A O 1
ATOM 1969 N N . LEU A 1 255 ? -6.478 -13.282 -12.257 1.00 64.69 255 LEU A N 1
ATOM 1970 C CA . LEU A 1 255 ? -7.142 -13.999 -11.163 1.00 64.69 255 LEU A CA 1
ATOM 1971 C C . LEU A 1 255 ? -6.772 -15.482 -11.129 1.00 64.69 255 LEU A C 1
ATOM 1973 O O . LEU A 1 255 ? -6.491 -16.000 -10.048 1.00 64.69 255 LEU A O 1
ATOM 1977 N N . ASP A 1 256 ? -6.714 -16.129 -12.293 1.00 68.81 256 ASP A N 1
ATOM 1978 C CA . ASP A 1 256 ? -6.246 -17.511 -12.416 1.00 68.81 256 ASP A CA 1
ATOM 1979 C C . ASP A 1 256 ? -4.793 -17.638 -11.927 1.00 68.81 256 ASP A C 1
ATOM 1981 O O . ASP A 1 256 ? -4.445 -18.594 -11.233 1.00 68.81 256 ASP A O 1
ATOM 1985 N N . PHE A 1 257 ? -3.952 -16.639 -12.220 1.00 68.12 257 PHE A N 1
ATOM 1986 C CA . PHE A 1 257 ? -2.587 -16.540 -11.704 1.00 68.12 257 PHE A CA 1
ATOM 1987 C C . PHE A 1 257 ? -2.547 -16.502 -10.173 1.00 68.12 257 PHE A C 1
ATOM 1989 O O . PHE A 1 257 ? -1.760 -17.246 -9.583 1.00 68.12 257 PHE A O 1
ATOM 1996 N N . MET A 1 258 ? -3.365 -15.654 -9.536 1.00 64.88 258 MET A N 1
ATOM 1997 C CA . MET A 1 258 ? -3.334 -15.465 -8.079 1.00 64.88 258 MET A CA 1
ATOM 1998 C C . MET A 1 258 ? -3.756 -16.764 -7.383 1.00 64.88 258 MET A C 1
ATOM 2000 O O . MET A 1 258 ? -3.062 -17.260 -6.495 1.00 64.88 258 MET A O 1
ATOM 2004 N N . GLU A 1 259 ? -4.829 -17.390 -7.880 1.00 65.38 259 GLU A N 1
ATOM 2005 C CA . GLU A 1 259 ? -5.320 -18.670 -7.363 1.00 65.38 259 GLU A CA 1
ATOM 2006 C C . GLU A 1 259 ? -4.312 -19.814 -7.569 1.00 65.38 259 GLU A C 1
ATOM 2008 O O . GLU A 1 259 ? -4.113 -20.623 -6.663 1.00 65.38 259 GLU A O 1
ATOM 2013 N N . ALA A 1 260 ? -3.634 -19.881 -8.720 1.00 66.31 260 ALA A N 1
ATOM 2014 C CA . ALA A 1 260 ? -2.669 -20.943 -9.016 1.00 66.31 260 ALA A CA 1
ATOM 2015 C C . ALA A 1 260 ? -1.402 -20.905 -8.140 1.00 66.31 260 ALA A C 1
ATOM 2017 O O . ALA A 1 260 ? -0.696 -21.913 -8.047 1.00 66.31 260 ALA A O 1
ATOM 2018 N N . HIS A 1 261 ? -1.100 -19.766 -7.512 1.00 60.50 261 HIS A N 1
ATOM 2019 C CA . HIS A 1 261 ? 0.154 -19.553 -6.788 1.00 60.50 261 HIS A CA 1
ATOM 2020 C C . HIS A 1 261 ? -0.010 -19.305 -5.281 1.00 60.50 261 HIS A C 1
ATOM 2022 O O . HIS A 1 261 ? 0.991 -19.034 -4.617 1.00 60.50 261 HIS A O 1
ATOM 2028 N N . ASP A 1 262 ? -1.222 -19.478 -4.739 1.00 56.31 262 ASP A N 1
ATOM 2029 C CA . ASP A 1 262 ? -1.569 -19.193 -3.337 1.00 56.31 262 ASP A CA 1
ATOM 2030 C C . ASP A 1 262 ? -1.247 -17.732 -2.934 1.00 56.31 262 ASP A C 1
ATOM 2032 O O . ASP A 1 262 ? -0.737 -17.482 -1.835 1.00 56.31 262 ASP A O 1
ATOM 2036 N N . HIS A 1 263 ? -1.509 -16.779 -3.840 1.00 44.94 263 HIS A N 1
ATOM 2037 C CA . HIS A 1 263 ? -1.279 -15.341 -3.651 1.00 44.94 263 HIS A CA 1
ATOM 2038 C C . HIS A 1 263 ? -2.572 -14.539 -3.504 1.00 44.94 263 HIS A C 1
ATOM 2040 O O . HIS A 1 263 ? -3.602 -14.901 -4.119 1.00 44.94 263 HIS A O 1
#

Foldseek 3Di:
DLVLCQLLQHADAAEQDELVPLVVQDAVVSLLVSLLVVLVVCVVVVRFRYAYADYEQQCDPSHPHVLSNDPVSLLVSLVSSCVSDPPRFYAYEHDQALADDPSRLLRGQAAEYENQPPFLVCLLVSLVVSCVSLAAAEHAYHCDADPRLLSNQCSQVVSLHAHEYEVCVAFEDPVHDPPACVSHVRNLVSVPVSDDDDDPRSGHQGNWHQQPVRNRFIAHVVGDTDGNYYYDYDLQPPHPADPVGGDRDPNVNVSVSCNVHSD

Secondary structure (DSSP, 8-state):
-HHHHHHHTPPEEEEEE-TTTGGGS-SHHHHHHHHHHHHHHHHHTT--SEEEEEETTTT-TT-S-GGGGSHHHHHHHHHHHHHHSTT--EE----TTS---HHHHHHSSSEEEE-TTS-GGGHHHHHHHHHTT-S-EEEEE----HHHHHHHHHHHHHTT-EEEE--HHHHTSSSP---GGGG-HHHHHHHHHHSPPPPS-SS--PPPEE-SS-TTSEE-TTS-EE---EE--GGGSS----TT--PPP-HHHHHHHHHHTT-

Solvent-accessible surface area (backbone atoms only — not comparable to full-atom values): 14319 Å² total; per-residue (Å²): 105,73,72,55,34,21,46,41,41,27,72,43,78,46,70,72,38,42,51,88,55,51,78,79,46,88,48,73,67,48,49,54,50,49,52,50,50,51,54,49,48,42,57,78,70,62,66,35,38,60,36,41,27,53,26,55,30,31,66,48,86,59,45,72,58,67,56,55,49,31,63,67,42,46,34,52,51,44,50,50,47,38,71,74,40,76,75,58,44,33,28,46,27,35,54,33,68,41,52,71,60,67,68,36,50,69,64,28,63,34,38,36,24,13,34,61,72,43,58,56,90,50,43,43,63,39,46,56,64,57,48,79,69,62,36,24,36,33,26,55,38,22,53,56,58,56,72,58,28,38,49,37,42,51,37,26,47,78,55,54,30,24,40,19,41,18,51,51,89,44,44,56,44,87,88,51,57,82,68,59,54,72,71,42,56,59,41,52,50,46,52,60,70,79,43,77,80,81,69,92,56,60,42,49,50,45,49,56,41,74,18,87,92,50,35,47,29,33,17,34,64,83,68,48,81,43,79,66,62,51,80,41,57,78,48,77,89,52,71,82,59,54,96,88,57,68,81,74,69,61,64,65,63,53,51,54,45,29,58,75,67,78,70

pLDDT: mean 89.12, std 12.21, range [44.94, 98.88]

Radius of gyration: 17.48 Å; Cα contacts (8 Å, |Δi|>4): 508; chains: 1; bounding box: 44×45×51 Å

Sequence (263 aa):
MIEACDRAGAVVILGCFYQRQDQVLRDEAAVRAALVNTVHWIHERGFRNIVLEVSNEYDHGGFDHAFLKTAAGQVELIRLAQATLPGLLVSTSGLGNGRSDAAIAEAADFILIHFNGTPVRDIPARIEVLKRFGKPIVCNEDDKVGEEAVGALQACVTSGGSWGFMHKEVNQFQPFEFNGVADDPRVYAAFREVTSKPVRSRRTAGPLRVNPANRRYFMDAAGHTVLLTGSHTWNNLVDMLPETGGRPFDYAAWLDFMEAHDH